Protein AF-A4J1W0-F1 (afdb_monomer_lite)

Radius of gyration: 17.82 Å; chains: 1; bounding box: 45×40×49 Å

Secondary structure (DSSP, 8-state):
-----TTTEEEEEEE-TTT--EEEEEEEEEEEEGGGS-B-HHHHHHHHHHH-TTTTT-TTSTTSSPPHHHH--TTSEEEEEEEEEEGGGS-HHHHT---HHHHHHHHHHHHHHHHHHHHHHHHHHH-SEEEBSSS--SSTTS--SGGGT-SS-S-GGG---BTGGGTB-HHHHHHHHH-PPPP---TT----SEEEEEEEEE--TT----HHHHHHHHHTSTTBSS-TTSHHHHHHHHTT-

pLDDT: mean 93.15, std 10.02, range [31.38, 98.5]

Organism: Desulforamulus reducens (strain ATCC BAA-1160 / DSM 100696 / MI-1) (NCBI:txid349161)

InterPro domains:
  IPR019271 Protein of unknown function DUF2284, metal-binding [PF10050] (31-194)

Foldseek 3Di:
DDPDPPPFKDWFFFQDPVPRDTFIKIKGKDKDFLLLFAFALVVLVVCCVVPPPCEQQACQAPPNDAAPVVPDDRRFIKMKMKMKGFPVRDDPVLNPDQFLVSLCCRQCVRRQVVQLLLQVLCCVPQNFHKAGFDGQPQDPPDDFVSNVVDPDGPGPVRRHHHCSRNRTPPQVSCCSRPVDHADDRDGRDNDDRIHMTIMMTGGDPPGDDDSVNSLVSSQPDPRGPDRRPDPVNVVVVVVVD

Structure (mmCIF, N/CA/C/O backbone):
data_AF-A4J1W0-F1
#
_entry.id   AF-A4J1W0-F1
#
loop_
_atom_site.group_PDB
_atom_site.id
_atom_site.type_symbol
_atom_site.label_atom_id
_atom_site.label_alt_id
_atom_site.label_comp_id
_atom_site.label_asym_id
_atom_site.label_entity_id
_atom_site.label_seq_id
_atom_site.pdbx_PDB_ins_code
_atom_site.Cartn_x
_atom_site.Cartn_y
_atom_site.Cartn_z
_atom_site.occupancy
_atom_site.B_iso_or_equiv
_atom_site.auth_seq_id
_atom_site.auth_comp_id
_atom_site.auth_asym_id
_atom_site.auth_atom_id
_atom_site.pdbx_PDB_model_num
ATOM 1 N N . MET A 1 1 ? -18.643 -20.185 6.962 1.00 31.38 1 MET A N 1
ATOM 2 C CA . MET A 1 1 ? -17.361 -20.877 7.203 1.00 31.38 1 MET A CA 1
ATOM 3 C C . MET A 1 1 ? -16.269 -19.811 7.271 1.00 31.38 1 MET A C 1
ATOM 5 O O . MET A 1 1 ? -15.879 -19.291 6.237 1.00 31.38 1 MET A O 1
ATOM 9 N N . ARG A 1 2 ? -15.914 -19.352 8.481 1.00 32.62 2 ARG A N 1
ATOM 10 C CA . ARG A 1 2 ? -14.911 -18.296 8.711 1.00 32.62 2 ARG A CA 1
ATOM 11 C C . ARG A 1 2 ? -13.538 -18.960 8.810 1.00 32.62 2 ARG A C 1
ATOM 13 O O . ARG A 1 2 ? -13.261 -19.595 9.820 1.00 32.62 2 ARG A O 1
ATOM 20 N N . TYR A 1 3 ? -12.704 -18.840 7.781 1.00 32.97 3 TYR A N 1
ATOM 21 C CA . TYR A 1 3 ? -11.279 -19.125 7.937 1.0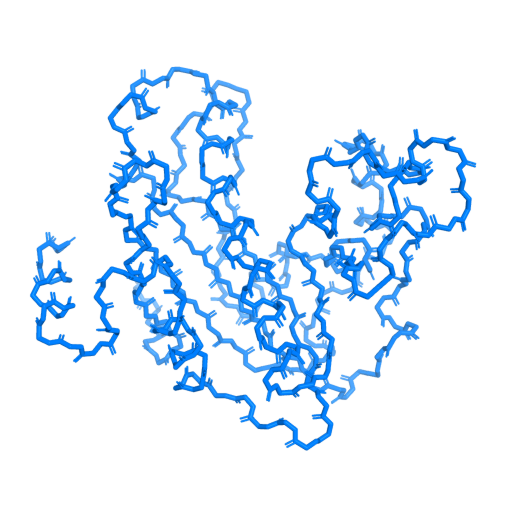0 32.97 3 TYR A CA 1
ATOM 22 C C . TYR A 1 3 ? -10.646 -17.940 8.668 1.00 32.97 3 TYR A C 1
ATOM 24 O O . TYR A 1 3 ? -10.419 -16.880 8.091 1.00 32.97 3 TYR A O 1
ATOM 32 N N . TYR A 1 4 ? -10.445 -18.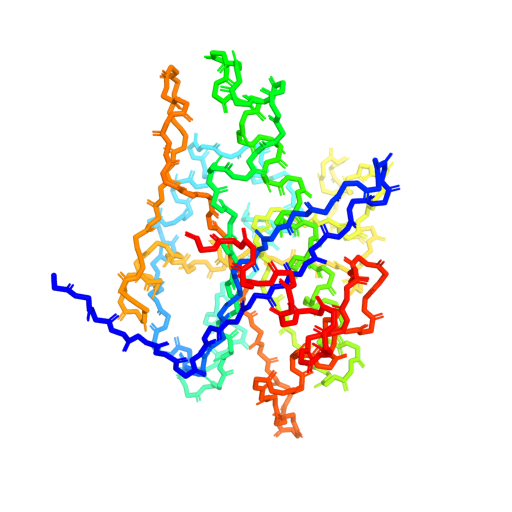113 9.969 1.00 36.03 4 TYR A N 1
ATOM 33 C CA . TYR A 1 4 ? -9.720 -17.193 10.829 1.00 36.03 4 TYR A CA 1
ATOM 34 C C . TYR A 1 4 ? -8.230 -17.187 10.441 1.00 36.03 4 TYR A C 1
ATOM 36 O O . TYR A 1 4 ? -7.534 -18.182 10.614 1.00 36.03 4 TYR A O 1
ATOM 44 N N . MET A 1 5 ? -7.736 -16.065 9.910 1.00 39.88 5 MET A N 1
ATOM 45 C CA . MET A 1 5 ? -6.302 -15.735 9.840 1.00 39.88 5 MET A CA 1
ATOM 46 C C . MET A 1 5 ? -5.926 -14.817 11.016 1.00 39.88 5 MET A C 1
ATOM 48 O O . MET A 1 5 ? -5.427 -13.706 10.823 1.00 39.88 5 MET A O 1
ATOM 52 N N . GLU A 1 6 ? -6.238 -15.262 12.233 1.00 49.19 6 GLU A N 1
ATOM 53 C CA . GLU A 1 6 ? -6.354 -14.419 13.434 1.00 49.19 6 GLU A CA 1
ATOM 54 C C . GLU A 1 6 ? -5.027 -13.772 13.891 1.00 49.19 6 GLU A C 1
ATOM 56 O O . GLU A 1 6 ? -5.040 -12.705 14.498 1.00 49.19 6 GLU A O 1
ATOM 61 N N . ASP A 1 7 ? -3.866 -14.305 13.496 1.00 57.53 7 ASP A N 1
ATOM 62 C CA . ASP A 1 7 ? -2.582 -13.811 14.019 1.00 57.53 7 ASP A CA 1
ATOM 63 C C . ASP A 1 7 ? -1.968 -12.636 13.238 1.00 57.53 7 ASP A C 1
ATOM 65 O O . ASP A 1 7 ? -1.096 -11.924 13.749 1.00 57.53 7 ASP A O 1
ATOM 69 N N . SER A 1 8 ? -2.423 -12.362 12.010 1.00 78.94 8 SER A N 1
ATOM 70 C CA . SER A 1 8 ? -1.744 -11.402 11.115 1.00 78.94 8 SER A CA 1
ATOM 71 C C . SER A 1 8 ? -2.433 -10.050 10.954 1.00 78.94 8 SER A C 1
ATOM 73 O O . SER A 1 8 ? -1.797 -9.114 10.457 1.00 78.94 8 SER A O 1
ATOM 75 N N . THR A 1 9 ? -3.691 -9.925 11.388 1.00 91.81 9 THR A N 1
ATOM 76 C CA . THR A 1 9 ? -4.463 -8.683 11.276 1.00 91.81 9 THR A CA 1
ATOM 77 C C . THR A 1 9 ? -4.612 -7.960 12.611 1.00 91.81 9 THR A C 1
ATOM 79 O O . THR A 1 9 ? -4.325 -8.507 13.682 1.00 91.81 9 THR A O 1
ATOM 82 N N . PHE A 1 10 ? -4.939 -6.671 12.537 1.00 95.06 10 PHE A N 1
ATOM 83 C CA . PHE A 1 10 ? -5.216 -5.798 13.676 1.00 95.06 10 PHE A CA 1
ATOM 84 C C . PHE A 1 10 ? -5.897 -4.509 13.199 1.00 95.06 10 PHE A C 1
ATOM 86 O O . PHE A 1 10 ? -5.820 -4.151 12.023 1.00 95.06 10 PHE A O 1
ATOM 93 N N . TRP A 1 11 ? -6.552 -3.791 14.108 1.00 96.94 11 TRP A N 1
ATOM 94 C CA . TRP A 1 11 ? -7.190 -2.518 13.789 1.00 96.94 11 TRP A CA 1
ATOM 95 C C . TRP A 1 11 ? -6.229 -1.346 13.990 1.00 96.94 11 TRP A C 1
ATOM 97 O O . TRP A 1 11 ? -5.384 -1.340 14.880 1.00 96.94 11 TRP A O 1
ATOM 107 N N . TYR A 1 12 ? -6.384 -0.322 13.161 1.00 98.06 12 TYR A N 1
ATOM 108 C CA . TYR A 1 12 ? -5.711 0.960 13.276 1.00 98.06 12 TYR A CA 1
ATOM 109 C C . TYR A 1 12 ? -6.749 2.074 13.196 1.00 98.06 12 TYR A C 1
ATOM 111 O O . TYR A 1 12 ? -7.519 2.160 12.237 1.00 98.06 12 TYR A O 1
ATOM 119 N N . LEU A 1 13 ? -6.772 2.934 14.210 1.00 97.88 13 LEU A N 1
ATOM 120 C CA . LEU A 1 13 ? -7.720 4.038 14.296 1.00 97.88 13 LEU A CA 1
ATOM 121 C C . LEU A 1 13 ? -7.118 5.267 13.615 1.00 97.88 13 LEU A C 1
ATOM 123 O O . LEU A 1 13 ? -6.398 6.050 14.235 1.00 97.88 13 LEU A O 1
ATOM 127 N N . TYR A 1 14 ? -7.393 5.408 12.317 1.00 98.12 14 TYR A N 1
ATOM 128 C CA . TYR A 1 14 ? -6.871 6.496 11.497 1.00 98.12 14 TYR A CA 1
ATOM 129 C C . TYR A 1 14 ? -7.632 7.795 11.767 1.00 98.12 14 TYR A C 1
ATOM 131 O O . TYR A 1 14 ? -8.805 7.921 11.420 1.00 98.12 14 TYR A O 1
ATOM 139 N N . LYS A 1 15 ? -6.952 8.798 12.316 1.00 97.25 15 LYS A N 1
ATOM 140 C CA . LYS A 1 15 ? -7.454 10.164 12.461 1.00 97.25 15 LYS A CA 1
ATOM 141 C C . LYS A 1 15 ? -7.115 10.991 11.226 1.00 97.25 15 LYS A C 1
ATOM 143 O O . LYS A 1 15 ? -5.948 11.211 10.901 1.00 97.25 15 LYS A O 1
ATOM 148 N N . SER A 1 16 ? -8.141 11.490 10.546 1.00 94.00 16 SER A N 1
ATOM 149 C CA . SER A 1 16 ? -7.975 12.419 9.429 1.00 94.00 16 SER A CA 1
ATOM 150 C C . SER A 1 16 ? -7.450 13.767 9.925 1.00 94.00 16 SER A C 1
ATOM 152 O O . SER A 1 16 ? -8.142 14.454 10.670 1.00 94.00 16 SER A O 1
ATOM 154 N N . GLU A 1 17 ? -6.277 14.201 9.458 1.00 89.94 17 GLU A N 1
ATOM 155 C CA . GLU A 1 17 ? -5.736 15.530 9.804 1.00 89.94 17 GLU A CA 1
ATOM 156 C C . GLU A 1 17 ? -6.653 16.677 9.345 1.00 89.94 17 GLU A C 1
ATOM 158 O O . GLU A 1 17 ? -6.733 17.708 10.001 1.00 89.94 17 GLU A O 1
ATOM 163 N N . ALA A 1 18 ? -7.374 16.491 8.235 1.00 88.19 18 ALA A N 1
ATOM 164 C CA . ALA A 1 18 ? -8.234 17.525 7.663 1.00 88.19 18 ALA A CA 1
ATOM 165 C C . ALA A 1 18 ? -9.568 17.703 8.406 1.00 88.19 18 ALA A C 1
ATOM 167 O O . ALA A 1 18 ? -10.131 18.791 8.380 1.00 88.19 18 ALA A O 1
ATOM 168 N N . SER A 1 19 ? -10.104 16.640 9.015 1.00 90.38 19 SER A N 1
ATOM 169 C CA . SER A 1 19 ? -11.453 16.653 9.612 1.00 90.38 19 SER A CA 1
ATOM 170 C C . SER A 1 19 ? -11.500 16.266 11.089 1.00 90.38 19 SER A C 1
ATOM 172 O O . SER A 1 19 ? -12.533 16.433 11.723 1.00 90.38 19 SER A O 1
ATOM 174 N N . GLY A 1 20 ? -10.424 15.702 11.640 1.00 93.75 20 GLY A N 1
ATOM 175 C CA . GLY A 1 20 ? -10.392 15.125 12.985 1.00 93.75 20 GLY A CA 1
ATOM 176 C C . GLY A 1 20 ? -11.165 13.810 13.136 1.00 93.75 20 GLY A C 1
ATOM 177 O O . GLY A 1 20 ? -11.052 13.175 14.181 1.00 93.75 20 GLY A O 1
ATOM 178 N N . ILE A 1 21 ? -11.910 13.382 12.110 1.00 94.38 21 ILE A N 1
ATOM 179 C CA . ILE A 1 21 ? -12.725 12.163 12.133 1.00 94.38 21 ILE A CA 1
ATOM 180 C C . ILE A 1 21 ? -11.825 10.929 12.172 1.00 94.38 21 ILE A C 1
ATOM 182 O O . ILE A 1 21 ? -10.816 10.858 11.461 1.00 94.38 21 ILE A O 1
ATOM 186 N N . VAL A 1 22 ? -12.225 9.960 12.994 1.00 96.12 22 VAL A N 1
ATOM 187 C CA . VAL A 1 22 ? -11.537 8.685 13.184 1.00 96.12 22 VAL A CA 1
ATOM 188 C C . VAL A 1 22 ? -12.201 7.612 12.329 1.00 96.12 22 VAL A C 1
ATOM 190 O O . VAL A 1 22 ? -13.413 7.420 12.385 1.00 96.12 22 VAL A O 1
ATOM 193 N N . TYR A 1 23 ? -11.394 6.907 11.546 1.00 96.88 23 TYR A N 1
ATOM 194 C CA . TYR A 1 23 ? -11.813 5.811 10.686 1.00 96.88 23 TYR A CA 1
ATOM 195 C C . TYR A 1 23 ? -11.089 4.532 11.116 1.00 96.88 23 TYR A C 1
ATOM 197 O O . TYR A 1 23 ? -9.857 4.489 11.055 1.00 96.88 23 TYR A O 1
ATOM 205 N N . PRO A 1 24 ? -11.810 3.485 11.543 1.00 97.44 24 PRO A N 1
ATOM 206 C CA . PRO A 1 24 ? -11.196 2.197 11.824 1.00 97.44 24 PRO A CA 1
ATOM 207 C C . PRO A 1 24 ? -10.792 1.516 10.513 1.00 97.44 24 PRO A C 1
ATOM 209 O O . PRO A 1 24 ? -11.614 1.275 9.623 1.00 97.44 24 PRO A O 1
ATOM 212 N N . LEU A 1 25 ? -9.504 1.214 10.402 1.00 98.25 25 LEU A N 1
ATOM 213 C CA . LEU A 1 25 ? -8.898 0.516 9.278 1.00 98.25 25 LEU A CA 1
ATOM 214 C C . LEU A 1 25 ? -8.358 -0.825 9.758 1.00 98.25 25 LEU A C 1
ATOM 216 O O . LEU A 1 25 ? -7.740 -0.898 10.815 1.00 98.25 25 LEU A O 1
ATOM 220 N N . GLU A 1 26 ? -8.555 -1.879 8.980 1.00 97.44 26 GLU A N 1
ATOM 221 C CA . GLU A 1 26 ? -8.014 -3.197 9.309 1.00 97.44 26 GLU A CA 1
ATOM 222 C C . GLU A 1 26 ? -6.702 -3.396 8.554 1.00 97.44 26 GLU A C 1
ATOM 224 O O . GLU A 1 26 ? -6.662 -3.341 7.326 1.00 97.44 26 GLU A O 1
ATOM 229 N N . PHE A 1 27 ? -5.611 -3.578 9.285 1.00 97.81 27 PHE A N 1
ATOM 230 C CA . PHE A 1 27 ? -4.297 -3.877 8.736 1.00 97.81 27 PHE A CA 1
ATOM 231 C C . PHE A 1 27 ? -4.036 -5.370 8.750 1.00 97.81 27 PHE A C 1
ATOM 233 O O . PHE A 1 27 ? -4.474 -6.072 9.656 1.00 97.81 27 PHE A O 1
ATOM 240 N N . GLY A 1 28 ? -3.230 -5.826 7.797 1.00 96.75 28 GLY A N 1
ATOM 241 C CA . GLY A 1 28 ? -2.590 -7.127 7.856 1.00 96.75 28 GLY A CA 1
ATOM 242 C C . GLY A 1 28 ? -1.170 -7.096 7.311 1.00 96.75 28 GLY A C 1
ATOM 243 O O . GLY A 1 28 ? -0.803 -6.246 6.494 1.00 96.75 28 GLY A O 1
ATOM 244 N N . ILE A 1 29 ? -0.354 -8.026 7.798 1.00 96.75 29 ILE A N 1
ATOM 245 C CA . ILE A 1 29 ? 1.051 -8.173 7.417 1.00 96.75 29 ILE A CA 1
ATOM 246 C C . ILE A 1 29 ? 1.387 -9.649 7.212 1.00 96.75 29 ILE A C 1
ATOM 248 O O . ILE A 1 29 ? 1.110 -10.482 8.070 1.00 96.75 29 ILE A O 1
ATOM 252 N N . LYS A 1 30 ? 2.021 -9.981 6.085 1.00 95.75 30 LYS A N 1
ATOM 253 C CA . LYS A 1 30 ? 2.455 -11.347 5.780 1.00 95.75 30 LYS A CA 1
ATOM 254 C C . LYS A 1 30 ? 3.893 -11.374 5.280 1.00 95.75 30 LYS A C 1
ATOM 256 O O . LYS A 1 30 ? 4.244 -10.634 4.362 1.00 95.75 30 LYS A O 1
ATOM 261 N N . LYS A 1 31 ? 4.716 -12.237 5.881 1.00 95.75 31 LYS A N 1
ATOM 262 C CA . LYS A 1 31 ? 6.065 -12.547 5.395 1.00 95.75 31 LYS A CA 1
ATOM 263 C C . LYS A 1 31 ? 5.964 -13.565 4.267 1.00 95.75 31 LYS A C 1
ATOM 265 O O . LYS A 1 31 ? 5.311 -14.591 4.435 1.00 95.75 31 LYS A O 1
ATOM 270 N N . LEU A 1 32 ? 6.613 -13.272 3.153 1.00 96.44 32 LEU A N 1
ATOM 271 C CA . LEU A 1 32 ? 6.625 -14.068 1.933 1.00 96.44 32 LEU A CA 1
ATOM 272 C C . LEU A 1 32 ? 8.045 -14.094 1.349 1.00 96.44 32 LEU A C 1
ATOM 274 O O . LEU A 1 32 ? 8.931 -13.352 1.787 1.00 96.44 32 LEU A O 1
ATOM 278 N N . LYS A 1 33 ? 8.244 -14.920 0.327 1.00 97.69 33 LYS A N 1
ATOM 279 C CA . LYS A 1 33 ? 9.344 -14.808 -0.632 1.00 97.69 33 LYS A CA 1
ATOM 280 C C . LYS A 1 33 ? 8.865 -14.101 -1.898 1.00 97.69 33 LYS A C 1
ATOM 282 O O . LYS A 1 33 ? 7.675 -14.082 -2.203 1.00 97.69 33 LYS A O 1
ATOM 287 N N . VAL A 1 34 ? 9.789 -13.556 -2.683 1.00 98.19 34 VAL A N 1
ATOM 288 C CA . VAL A 1 34 ? 9.478 -12.982 -4.006 1.00 98.19 34 VAL A CA 1
ATOM 289 C C . VAL A 1 34 ? 8.792 -13.989 -4.926 1.00 98.19 34 VAL A C 1
ATOM 291 O O . VAL A 1 34 ? 7.884 -13.615 -5.663 1.00 98.19 34 VAL A O 1
ATOM 294 N N . SER A 1 35 ? 9.176 -15.264 -4.848 1.00 97.94 35 SER A N 1
ATOM 295 C CA . SER A 1 35 ? 8.532 -16.371 -5.571 1.00 97.94 35 SER A CA 1
ATOM 296 C C . SER A 1 35 ? 7.058 -16.600 -5.205 1.00 97.94 35 SER A C 1
ATOM 298 O O . SER A 1 35 ? 6.328 -17.208 -5.988 1.00 97.94 35 SER A O 1
ATOM 300 N N . ASP A 1 36 ? 6.585 -16.084 -4.066 1.00 98.19 36 ASP A N 1
ATOM 301 C CA . ASP A 1 36 ? 5.171 -16.164 -3.687 1.00 98.19 36 ASP A CA 1
ATOM 302 C C . ASP A 1 36 ? 4.313 -15.089 -4.376 1.00 98.19 36 ASP A C 1
ATOM 304 O O . ASP A 1 36 ? 3.091 -15.243 -4.453 1.00 98.19 36 ASP A O 1
ATOM 308 N N . LEU A 1 37 ? 4.929 -14.013 -4.888 1.00 98.31 37 LEU A N 1
ATOM 309 C CA . LEU A 1 37 ? 4.240 -12.947 -5.615 1.00 98.31 37 LEU A CA 1
ATOM 310 C C . LEU A 1 37 ? 3.878 -13.423 -7.029 1.00 98.31 37 LEU A C 1
ATOM 312 O O . LEU A 1 37 ? 4.735 -13.910 -7.769 1.00 98.31 37 LEU A O 1
ATOM 316 N N . CYS A 1 38 ? 2.623 -13.237 -7.439 1.00 98.25 38 CYS A N 1
ATOM 317 C CA . CYS A 1 38 ? 2.192 -13.557 -8.799 1.00 98.25 38 CYS A CA 1
ATOM 318 C C . CYS A 1 38 ? 2.804 -12.542 -9.775 1.00 98.25 38 CYS A C 1
ATOM 320 O O . CYS A 1 38 ? 2.398 -11.379 -9.805 1.00 98.25 38 CYS A O 1
ATOM 322 N N . TYR A 1 39 ? 3.810 -12.967 -10.541 1.00 98.19 39 TYR A N 1
ATOM 323 C CA . TYR A 1 39 ? 4.545 -12.127 -11.487 1.00 98.19 39 TYR A CA 1
ATOM 324 C C . TYR A 1 39 ? 4.061 -12.372 -12.921 1.00 98.19 39 TYR A C 1
ATOM 326 O O . TYR A 1 39 ? 4.371 -13.398 -13.518 1.00 98.19 39 TYR A O 1
ATOM 334 N N . GLU A 1 40 ? 3.309 -11.414 -13.461 1.00 97.62 40 GLU A N 1
ATOM 335 C CA . GLU A 1 40 ? 2.651 -11.483 -14.772 1.00 97.62 40 GLU A CA 1
ATOM 336 C C . GLU A 1 40 ? 2.799 -10.132 -15.500 1.00 97.62 40 GLU A C 1
ATOM 338 O O . GLU A 1 40 ? 1.816 -9.409 -15.704 1.00 97.62 40 GLU A O 1
ATOM 343 N N . PRO A 1 41 ? 4.035 -9.728 -15.849 1.00 96.69 41 PRO A N 1
ATOM 344 C CA . PRO A 1 41 ? 4.323 -8.377 -16.322 1.00 96.69 41 PRO A CA 1
ATOM 345 C C . PRO A 1 41 ? 3.523 -7.995 -17.567 1.00 96.69 41 PRO A C 1
ATOM 347 O O . PRO A 1 41 ? 2.956 -6.906 -17.589 1.00 96.69 41 PRO A O 1
ATOM 350 N N . ASP A 1 42 ? 3.399 -8.891 -18.546 1.00 96.50 42 ASP A N 1
ATOM 351 C CA . ASP A 1 42 ? 2.698 -8.610 -19.804 1.00 96.50 42 ASP A CA 1
ATOM 352 C C . ASP A 1 42 ? 1.205 -8.344 -19.578 1.00 96.50 42 ASP A C 1
ATOM 354 O O . ASP A 1 42 ? 0.641 -7.372 -20.089 1.00 96.50 42 ASP A O 1
ATOM 358 N N . VAL A 1 43 ? 0.566 -9.167 -18.741 1.00 95.88 43 VAL A N 1
ATOM 359 C CA . VAL A 1 43 ? -0.852 -9.028 -18.390 1.00 95.88 43 VAL A CA 1
ATOM 360 C C . VAL A 1 43 ? -1.080 -7.707 -17.661 1.00 95.88 43 VAL A C 1
ATOM 362 O O . VAL A 1 43 ? -1.914 -6.896 -18.076 1.00 95.88 43 VAL A O 1
ATOM 365 N N . VAL A 1 44 ? -0.304 -7.454 -16.608 1.00 94.94 44 VAL A N 1
ATOM 366 C CA . VAL A 1 44 ? -0.484 -6.288 -15.739 1.00 94.94 44 VAL A CA 1
ATOM 367 C C . VAL A 1 44 ? -0.148 -4.985 -16.468 1.00 94.94 44 VAL A C 1
ATOM 369 O O . VAL A 1 44 ? -0.863 -3.986 -16.326 1.00 94.94 44 VAL A O 1
ATOM 372 N N . TRP A 1 45 ? 0.903 -4.970 -17.289 1.00 94.94 45 TRP A N 1
ATOM 373 C CA . TRP A 1 45 ? 1.251 -3.797 -18.089 1.00 94.94 45 TRP A CA 1
ATOM 374 C C . TRP A 1 45 ? 0.210 -3.522 -19.173 1.00 94.94 45 TRP A C 1
ATOM 376 O O . TRP A 1 45 ? -0.106 -2.351 -19.389 1.00 94.94 45 TRP A O 1
ATOM 386 N N . SER A 1 46 ? -0.422 -4.551 -19.753 1.00 95.88 46 SER A N 1
ATOM 387 C CA . SER A 1 46 ? -1.548 -4.350 -20.678 1.00 95.88 46 SER A CA 1
ATOM 388 C C . SER A 1 46 ? -2.733 -3.633 -20.011 1.00 95.88 46 SER A C 1
ATOM 390 O O . SER A 1 46 ? -3.388 -2.792 -20.630 1.00 95.88 46 SER A O 1
ATOM 392 N N . TRP A 1 47 ? -2.999 -3.900 -18.725 1.00 93.94 47 TRP A N 1
ATOM 393 C CA . TRP A 1 47 ? -4.022 -3.177 -17.961 1.00 93.94 47 TRP A CA 1
ATOM 394 C C . TRP A 1 47 ? -3.612 -1.729 -17.691 1.00 93.94 47 TRP A C 1
ATOM 396 O O . TRP A 1 47 ? -4.446 -0.823 -17.761 1.00 93.94 47 TRP A O 1
ATOM 406 N N . CYS A 1 48 ? -2.327 -1.493 -17.411 1.00 92.12 48 CYS A N 1
ATOM 407 C CA . CYS A 1 48 ? -1.793 -0.149 -17.210 1.00 92.12 48 CYS A CA 1
ATOM 408 C C . CYS A 1 48 ? -1.908 0.692 -18.485 1.00 92.12 48 CYS A C 1
ATOM 410 O O . CYS A 1 48 ? -2.371 1.829 -18.417 1.00 92.12 48 CYS A O 1
ATOM 412 N N . GLU A 1 49 ? -1.532 0.127 -19.628 1.00 94.81 49 GLU A N 1
ATOM 413 C CA . GLU A 1 49 ? -1.615 0.773 -20.936 1.00 94.81 49 GLU A CA 1
ATOM 414 C C . GLU A 1 49 ? -3.057 1.140 -21.300 1.00 94.81 49 GLU A C 1
ATOM 416 O O . GLU A 1 49 ? -3.338 2.287 -21.647 1.00 94.81 49 GLU A O 1
ATOM 421 N N . LYS A 1 50 ? -3.996 0.199 -21.142 1.00 94.06 50 LYS A N 1
ATOM 422 C CA . LYS A 1 50 ? -5.409 0.409 -21.499 1.00 94.06 50 LYS A CA 1
ATOM 423 C C . LYS A 1 50 ? -6.151 1.335 -20.532 1.00 94.06 50 LYS A C 1
ATOM 425 O O . LYS A 1 50 ? -7.070 2.039 -20.942 1.00 94.06 50 LYS A O 1
ATOM 430 N N . GLY A 1 51 ? -5.809 1.295 -19.242 1.00 88.12 51 GLY A N 1
ATOM 431 C CA . GLY A 1 51 ? -6.645 1.860 -18.178 1.00 88.12 51 GLY A CA 1
ATOM 432 C C . GLY A 1 51 ? -6.048 3.032 -17.400 1.00 88.12 51 GLY A C 1
ATOM 433 O O . GLY A 1 51 ? -6.773 3.686 -16.647 1.00 88.12 51 GLY A O 1
ATOM 434 N N . CYS A 1 52 ? -4.748 3.324 -17.528 1.00 91.19 52 CYS A N 1
ATOM 435 C CA . CYS A 1 52 ? -4.069 4.266 -16.640 1.00 91.19 52 CYS A CA 1
ATOM 436 C C . CYS A 1 52 ? -3.406 5.428 -17.383 1.00 91.19 52 CYS A C 1
ATOM 438 O O . CYS A 1 52 ? -2.368 5.287 -18.020 1.00 91.19 52 CYS A O 1
ATOM 440 N N . LYS A 1 53 ? -3.892 6.650 -17.131 1.00 92.31 53 LYS A N 1
ATOM 441 C CA . LYS A 1 53 ? -3.298 7.907 -17.637 1.00 92.31 53 LYS A CA 1
ATOM 442 C C . LYS A 1 53 ? -1.838 8.166 -17.228 1.00 92.31 53 LYS A C 1
ATOM 444 O O . LYS A 1 53 ? -1.254 9.171 -17.625 1.00 92.31 53 LYS A O 1
ATOM 449 N N . ASN A 1 54 ? -1.281 7.361 -16.323 1.00 92.56 54 ASN A N 1
ATOM 450 C CA . ASN A 1 54 ? 0.109 7.484 -15.890 1.00 92.56 54 ASN A CA 1
ATOM 451 C C . ASN A 1 54 ? 1.061 6.601 -16.706 1.00 92.56 54 ASN A C 1
ATOM 453 O O . ASN A 1 54 ? 2.268 6.843 -16.640 1.00 92.56 54 ASN A O 1
ATOM 457 N N . PHE A 1 55 ? 0.543 5.625 -17.459 1.00 93.75 55 PHE A N 1
ATOM 458 C CA . PHE A 1 55 ? 1.342 4.826 -18.381 1.00 93.75 55 PHE A CA 1
ATOM 459 C C . PHE A 1 55 ? 2.060 5.744 -19.376 1.00 93.75 55 PHE A C 1
ATOM 461 O O . PHE A 1 55 ? 1.485 6.735 -19.829 1.00 93.75 55 PHE A O 1
ATOM 468 N N . ASN A 1 56 ? 3.342 5.472 -19.622 1.00 93.00 56 ASN A N 1
ATOM 469 C CA . ASN A 1 56 ? 4.259 6.265 -20.449 1.00 93.00 56 ASN A CA 1
ATOM 470 C C . ASN A 1 56 ? 4.485 7.733 -20.014 1.00 93.00 56 ASN A C 1
ATOM 472 O O . ASN A 1 56 ? 5.235 8.469 -20.643 1.00 93.00 56 ASN A O 1
ATOM 476 N N . ASN A 1 57 ? 3.861 8.180 -18.920 1.00 92.25 57 ASN A N 1
ATOM 477 C CA . ASN A 1 57 ? 3.824 9.594 -18.537 1.00 92.25 57 ASN A CA 1
ATOM 478 C C . ASN A 1 57 ? 4.414 9.866 -17.147 1.00 92.25 57 ASN A C 1
ATOM 480 O O . ASN A 1 57 ? 4.859 10.977 -16.860 1.00 92.25 57 ASN A O 1
ATOM 484 N N . ALA A 1 58 ? 4.381 8.895 -16.233 1.00 93.00 58 ALA A N 1
ATOM 485 C CA . ALA A 1 58 ? 4.839 9.073 -14.859 1.00 93.00 58 ALA A CA 1
ATOM 486 C C . ALA A 1 58 ? 6.091 8.245 -14.566 1.00 93.00 58 ALA A C 1
ATOM 488 O O . ALA A 1 58 ? 6.144 7.059 -14.860 1.00 93.00 58 ALA A O 1
ATOM 489 N N . GLY A 1 59 ? 7.053 8.833 -13.848 1.00 92.25 59 GLY A N 1
ATOM 490 C CA . GLY A 1 59 ? 8.269 8.116 -13.453 1.00 92.25 59 GLY A CA 1
ATOM 491 C C . GLY A 1 59 ? 8.032 6.951 -12.482 1.00 92.25 59 GLY A C 1
ATOM 492 O O . GLY A 1 59 ? 8.927 6.153 -12.267 1.00 92.25 59 GLY A O 1
ATOM 493 N N . GLY A 1 60 ? 6.868 6.833 -11.849 1.00 92.50 60 GLY A N 1
ATOM 494 C CA . GLY A 1 60 ? 6.554 5.680 -10.991 1.00 92.50 60 GLY A CA 1
ATOM 495 C C . GLY A 1 60 ? 5.906 4.505 -11.728 1.00 92.50 60 GLY A C 1
ATOM 496 O O . GLY A 1 60 ? 5.528 3.540 -11.074 1.00 92.50 60 GLY A O 1
ATOM 497 N N . CYS A 1 61 ? 5.707 4.616 -13.043 1.00 92.75 61 CYS A N 1
ATOM 498 C CA . CYS A 1 61 ? 4.865 3.722 -13.834 1.00 92.75 61 CYS A CA 1
ATOM 499 C C . CYS A 1 61 ? 5.609 3.220 -15.084 1.00 92.75 61 CYS A C 1
ATOM 501 O O . CYS A 1 61 ? 6.610 3.833 -15.473 1.00 92.75 61 CYS A O 1
ATOM 503 N N . PRO A 1 62 ? 5.117 2.156 -15.743 1.00 93.00 62 PRO A N 1
ATOM 504 C CA . PRO A 1 62 ? 5.742 1.637 -16.951 1.00 93.00 62 PRO A CA 1
ATOM 505 C C . PRO A 1 62 ? 5.722 2.664 -18.093 1.00 93.00 62 PRO A C 1
ATOM 507 O O . PRO A 1 62 ? 4.797 3.486 -18.154 1.00 93.00 62 PRO A O 1
ATOM 510 N N . PRO A 1 63 ? 6.729 2.648 -18.987 1.00 91.88 63 PRO A N 1
ATOM 511 C CA . PRO A 1 63 ? 7.909 1.771 -18.980 1.00 91.88 63 PRO A CA 1
ATOM 512 C C . PRO A 1 63 ? 9.069 2.310 -18.116 1.00 91.88 63 PRO A C 1
ATOM 514 O O . PRO A 1 63 ? 10.155 1.745 -18.105 1.00 91.88 63 PRO A O 1
ATOM 517 N N . ALA A 1 64 ? 8.877 3.421 -17.393 1.00 92.00 64 ALA A N 1
ATOM 518 C CA . ALA A 1 64 ? 9.930 4.042 -16.583 1.00 92.00 64 ALA A CA 1
ATOM 519 C C . ALA A 1 64 ? 10.191 3.321 -15.246 1.00 92.00 64 ALA A C 1
ATOM 521 O O . ALA A 1 64 ? 11.128 3.684 -14.527 1.00 92.00 64 ALA A O 1
ATOM 522 N N . SER A 1 65 ? 9.338 2.366 -14.874 1.00 93.56 65 SER A N 1
ATOM 523 C CA . SER A 1 65 ? 9.511 1.490 -13.718 1.00 93.56 65 SER A CA 1
ATOM 524 C C . SER A 1 65 ? 10.302 0.230 -14.087 1.00 93.56 65 SER A C 1
ATOM 526 O O . SER A 1 65 ? 10.099 -0.322 -15.166 1.00 93.56 65 SER A O 1
ATOM 528 N N . PRO A 1 66 ? 11.168 -0.262 -13.188 1.00 95.69 66 PRO A N 1
ATOM 529 C CA . PRO A 1 66 ? 11.838 -1.548 -13.359 1.00 95.69 66 PRO A CA 1
ATOM 530 C C . PRO A 1 66 ? 10.855 -2.715 -13.185 1.00 95.69 66 PRO A C 1
ATOM 532 O O . PRO A 1 66 ? 9.853 -2.593 -12.478 1.00 95.69 66 PRO A O 1
ATOM 535 N N . LEU A 1 67 ? 11.178 -3.867 -13.770 1.00 97.44 67 LEU A N 1
ATOM 536 C CA . LEU A 1 67 ? 10.481 -5.129 -13.509 1.00 97.44 67 LEU A CA 1
ATOM 537 C C . LEU A 1 67 ? 10.943 -5.739 -12.181 1.00 97.44 67 LEU A C 1
ATOM 539 O O . LEU A 1 67 ? 12.107 -5.603 -11.807 1.00 97.44 67 LEU A O 1
ATOM 543 N N . LEU A 1 68 ? 10.066 -6.463 -11.484 1.00 97.69 68 LEU A N 1
ATOM 544 C CA . LEU A 1 68 ? 10.368 -7.056 -10.175 1.00 97.69 68 LEU A CA 1
ATOM 545 C C . LEU A 1 68 ? 11.643 -7.910 -10.203 1.00 97.69 68 LEU A C 1
ATOM 547 O O . LEU A 1 68 ? 12.519 -7.737 -9.361 1.00 97.69 68 LEU A O 1
ATOM 551 N N . LYS A 1 69 ? 11.765 -8.776 -11.214 1.00 96.56 69 LYS A N 1
ATOM 552 C CA . LYS A 1 69 ? 12.888 -9.713 -11.375 1.00 96.56 69 LYS A CA 1
ATOM 553 C C . LYS A 1 69 ? 14.223 -9.028 -11.696 1.00 96.56 69 LYS A C 1
ATOM 555 O O . LYS A 1 69 ? 15.263 -9.662 -11.621 1.00 96.56 69 LYS A O 1
ATOM 560 N N . THR A 1 70 ? 14.206 -7.735 -12.039 1.00 96.75 70 THR A N 1
ATOM 561 C CA . THR A 1 70 ? 15.436 -6.932 -12.192 1.00 96.75 70 THR A CA 1
ATOM 562 C C . THR A 1 70 ? 15.921 -6.344 -10.869 1.00 96.75 70 THR A C 1
ATOM 564 O O . THR A 1 70 ? 17.056 -5.888 -10.783 1.00 96.75 70 THR A O 1
ATOM 567 N N . LEU A 1 71 ? 15.057 -6.325 -9.851 1.00 95.12 71 LEU A N 1
ATOM 568 C CA . LEU A 1 71 ? 15.342 -5.740 -8.545 1.00 95.12 71 LEU A CA 1
ATOM 569 C C . LEU A 1 71 ? 15.644 -6.791 -7.475 1.00 95.12 71 LEU A C 1
ATOM 571 O O . LEU A 1 71 ? 16.429 -6.506 -6.576 1.00 95.12 71 LEU A O 1
ATOM 575 N N . TYR A 1 72 ? 14.994 -7.956 -7.548 1.00 96.94 72 TYR A N 1
ATOM 576 C CA . TYR A 1 72 ? 15.005 -8.954 -6.479 1.00 96.94 72 TYR A CA 1
ATOM 577 C C . TYR A 1 72 ? 15.061 -10.385 -7.016 1.00 96.94 72 TYR A C 1
ATOM 579 O O . TYR A 1 72 ? 14.503 -10.686 -8.075 1.00 96.94 72 TYR A O 1
ATOM 587 N N . SER A 1 73 ? 15.700 -11.261 -6.241 1.00 96.81 73 SER A N 1
ATOM 588 C CA . SER A 1 73 ? 15.775 -12.703 -6.471 1.00 96.81 73 SER A CA 1
ATOM 589 C C . SER A 1 73 ? 14.545 -13.428 -5.919 1.00 96.81 73 SER A C 1
ATOM 591 O O . SER A 1 73 ? 13.896 -12.956 -4.989 1.00 96.81 73 SER A O 1
ATOM 593 N N . ASP A 1 74 ? 14.247 -14.619 -6.435 1.00 97.44 74 ASP A N 1
ATOM 594 C CA . ASP A 1 74 ? 13.076 -15.414 -6.027 1.00 97.44 74 ASP A CA 1
ATOM 595 C C . ASP A 1 74 ? 13.100 -15.867 -4.565 1.00 97.44 74 ASP A C 1
ATOM 597 O O . ASP A 1 74 ? 12.044 -16.119 -3.972 1.00 97.44 74 ASP A O 1
ATOM 601 N N . SER A 1 75 ? 14.297 -15.959 -3.985 1.00 96.31 75 SER A N 1
ATOM 602 C CA . SER A 1 75 ? 14.519 -16.285 -2.578 1.00 96.31 75 SER A CA 1
ATOM 603 C C . SER A 1 75 ? 14.433 -15.081 -1.644 1.00 96.31 75 SER A C 1
ATOM 605 O O . SER A 1 75 ? 14.362 -15.284 -0.429 1.00 96.31 75 SER A O 1
ATOM 607 N N . ASP A 1 76 ? 14.435 -13.854 -2.175 1.00 96.00 76 ASP A N 1
ATOM 608 C CA . ASP A 1 76 ? 14.424 -12.652 -1.345 1.00 96.00 76 ASP A CA 1
ATOM 609 C C . ASP A 1 76 ? 13.141 -12.589 -0.515 1.00 96.00 76 ASP A C 1
ATOM 611 O O . ASP A 1 76 ? 12.045 -12.931 -0.968 1.00 96.00 76 ASP A O 1
ATOM 615 N N . THR A 1 77 ? 13.283 -12.137 0.729 1.00 95.94 77 THR A N 1
ATOM 616 C CA . THR A 1 77 ? 12.141 -11.921 1.619 1.00 95.94 77 THR A CA 1
ATOM 617 C C . THR A 1 77 ? 11.373 -10.676 1.190 1.00 95.94 77 THR A C 1
ATOM 619 O O . THR A 1 77 ? 11.960 -9.637 0.895 1.00 95.94 77 THR A O 1
ATOM 622 N N . VAL A 1 78 ? 10.047 -10.754 1.247 1.00 97.31 78 VAL A N 1
ATOM 623 C CA . VAL A 1 78 ? 9.148 -9.618 1.056 1.00 97.31 78 VAL A CA 1
ATOM 624 C C . VAL A 1 78 ? 8.044 -9.644 2.107 1.00 97.31 78 VAL A C 1
ATOM 626 O O . VAL A 1 78 ? 7.515 -10.692 2.467 1.00 97.31 78 VAL A O 1
ATOM 629 N N . TRP A 1 79 ? 7.691 -8.472 2.617 1.00 97.44 79 TRP A N 1
ATOM 630 C CA . TRP A 1 79 ? 6.555 -8.279 3.505 1.00 97.44 79 TRP A CA 1
ATOM 631 C C . TRP A 1 79 ? 5.412 -7.643 2.728 1.00 97.44 79 TRP A C 1
ATOM 633 O O . TRP A 1 79 ? 5.510 -6.493 2.291 1.00 97.44 79 TRP A O 1
ATOM 643 N N . LEU A 1 80 ? 4.325 -8.392 2.566 1.00 97.88 80 LEU A N 1
ATOM 644 C CA . LEU A 1 80 ? 3.077 -7.874 2.025 1.00 97.88 80 LEU A CA 1
ATOM 645 C C . LEU A 1 80 ? 2.298 -7.219 3.164 1.00 97.88 80 LEU A C 1
ATOM 647 O O . LEU A 1 80 ? 1.892 -7.893 4.110 1.00 97.88 80 LEU A O 1
ATOM 651 N N . ILE A 1 81 ? 2.108 -5.905 3.078 1.00 98.25 81 ILE A N 1
ATOM 652 C CA . ILE A 1 81 ? 1.369 -5.123 4.074 1.00 98.25 81 ILE A CA 1
ATOM 653 C C . ILE A 1 81 ? 0.137 -4.567 3.387 1.00 98.25 81 ILE A C 1
ATOM 655 O O . ILE A 1 81 ? 0.254 -3.822 2.413 1.00 98.25 81 ILE A O 1
ATOM 659 N N . TYR A 1 82 ? -1.037 -4.929 3.883 1.00 98.06 82 TYR A N 1
ATOM 660 C CA . TYR A 1 82 ? -2.314 -4.535 3.307 1.00 98.06 82 TYR A CA 1
ATOM 661 C C . TYR A 1 82 ? -3.194 -3.845 4.343 1.00 98.06 82 TYR A C 1
ATOM 663 O O . TYR A 1 82 ? -3.029 -4.018 5.548 1.00 98.06 82 TYR A O 1
ATOM 671 N N . CYS A 1 83 ? -4.110 -3.019 3.853 1.00 98.38 83 CYS A N 1
ATOM 672 C CA . CYS A 1 83 ? -5.036 -2.265 4.676 1.00 98.38 83 CYS A CA 1
ATOM 673 C C . CYS A 1 83 ? -6.411 -2.223 4.005 1.00 98.38 83 CYS A C 1
ATOM 675 O O . CYS A 1 83 ? -6.518 -1.893 2.816 1.00 98.38 83 CYS A O 1
ATOM 677 N N . LEU A 1 84 ? -7.442 -2.573 4.771 1.00 98.12 84 LEU A N 1
ATOM 678 C CA . LEU A 1 84 ? -8.841 -2.563 4.376 1.00 98.12 84 LEU A CA 1
ATOM 679 C C . LEU A 1 84 ? -9.539 -1.364 5.010 1.00 98.12 84 LEU A C 1
ATOM 681 O O . LEU A 1 84 ? -9.443 -1.111 6.213 1.00 98.12 84 LEU A O 1
ATOM 685 N N . PHE A 1 85 ? -10.322 -0.671 4.193 1.00 98.00 85 PHE A N 1
ATOM 686 C CA . PHE A 1 85 ? -11.315 0.286 4.648 1.00 98.00 85 PHE A CA 1
ATOM 687 C C . PHE A 1 85 ? -12.702 -0.289 4.369 1.00 98.00 85 PHE A C 1
ATOM 689 O O . PHE A 1 85 ? -13.185 -0.262 3.234 1.00 98.00 85 PHE A O 1
ATOM 696 N N . TRP A 1 86 ? -13.358 -0.774 5.421 1.00 97.25 86 TRP A N 1
ATOM 697 C CA . TRP A 1 86 ? -14.736 -1.251 5.371 1.00 97.25 86 TRP A CA 1
ATOM 698 C C . TRP A 1 86 ? -15.719 -0.138 5.012 1.00 97.25 86 TRP A C 1
ATOM 700 O O . TRP A 1 86 ? -15.744 0.927 5.629 1.00 97.25 86 TRP A O 1
ATOM 710 N N . SER A 1 87 ? -16.569 -0.399 4.020 1.00 96.56 87 SER A N 1
ATOM 711 C CA . SER A 1 87 ? -17.501 0.594 3.483 1.00 96.56 87 SER A CA 1
ATOM 712 C C . SER A 1 87 ? -18.531 1.083 4.497 1.00 96.56 87 SER A C 1
ATOM 714 O O . SER A 1 87 ? -18.991 2.217 4.372 1.00 96.56 87 SER A O 1
ATOM 716 N N . LYS A 1 88 ? -18.849 0.274 5.516 1.00 95.44 88 LYS A N 1
ATOM 717 C CA . LYS A 1 88 ? -19.755 0.655 6.610 1.00 95.44 88 LYS A CA 1
ATOM 718 C C . LYS A 1 88 ? -19.244 1.832 7.452 1.00 95.44 88 LYS A C 1
ATOM 720 O O . LYS A 1 88 ? -20.040 2.508 8.083 1.00 95.44 88 LYS A O 1
ATOM 725 N N . TYR A 1 89 ? -17.938 2.110 7.424 1.00 95.69 89 TYR A N 1
ATOM 726 C CA . TYR A 1 89 ? -17.321 3.218 8.162 1.00 95.69 89 TYR A CA 1
ATOM 727 C C . TYR A 1 89 ? -17.094 4.470 7.302 1.00 95.69 89 TYR A C 1
ATOM 729 O O . TYR A 1 89 ? -16.386 5.392 7.709 1.00 95.69 89 TYR A O 1
ATOM 737 N N . LYS A 1 90 ? -17.637 4.517 6.078 1.00 95.12 90 LYS A N 1
ATOM 738 C CA . LYS A 1 90 ? -17.581 5.732 5.257 1.00 95.12 90 LYS A CA 1
ATOM 739 C C . LYS A 1 90 ? -18.316 6.867 5.966 1.00 95.12 90 LYS A C 1
ATOM 741 O O . LYS A 1 90 ? -19.349 6.662 6.593 1.00 95.12 90 LYS A O 1
ATOM 746 N N . HIS A 1 91 ? -17.829 8.087 5.765 1.00 94.12 91 HIS A N 1
ATOM 747 C CA . HIS A 1 91 ? -18.562 9.278 6.174 1.00 94.12 91 HIS A CA 1
ATOM 748 C C . HIS A 1 91 ? -19.967 9.292 5.544 1.00 94.12 91 HIS A C 1
ATOM 750 O O . HIS A 1 91 ? -20.113 8.986 4.360 1.00 94.12 91 HIS A O 1
ATOM 756 N N . GLU A 1 92 ? -20.982 9.726 6.291 1.00 93.94 92 GLU A N 1
ATOM 757 C CA . GLU A 1 92 ? -22.395 9.701 5.881 1.00 93.94 92 GLU A CA 1
ATOM 758 C C . GLU A 1 92 ? -22.635 10.329 4.494 1.00 93.94 92 GLU A C 1
ATOM 760 O O . GLU A 1 92 ? -23.250 9.722 3.620 1.00 93.94 92 GLU A O 1
ATOM 765 N N . LYS A 1 93 ? -22.069 11.520 4.245 1.00 94.12 93 LYS A N 1
ATOM 766 C CA . LYS A 1 93 ? -22.131 12.197 2.931 1.00 94.12 93 LYS A CA 1
ATOM 767 C C . LYS A 1 93 ? -21.588 11.351 1.773 1.00 94.12 93 LYS A C 1
ATOM 769 O O . LYS A 1 93 ? -22.079 11.461 0.656 1.00 94.12 93 LYS A O 1
ATOM 774 N N . VAL A 1 94 ? -20.564 10.534 2.024 1.00 95.12 94 VAL A N 1
ATOM 775 C CA . VAL A 1 94 ? -20.013 9.619 1.019 1.00 95.12 94 VAL A CA 1
ATOM 776 C C . VAL A 1 94 ? -20.938 8.422 0.867 1.00 95.12 94 VAL A C 1
ATOM 778 O O . VAL A 1 94 ? -21.246 8.064 -0.258 1.00 95.12 94 VAL A O 1
ATOM 781 N N . ALA A 1 95 ? -21.416 7.838 1.969 1.00 94.56 95 ALA A N 1
ATOM 782 C CA . ALA A 1 95 ? -22.325 6.692 1.948 1.00 94.56 95 ALA A CA 1
ATOM 783 C C . ALA A 1 95 ? -23.635 6.975 1.188 1.00 94.56 95 ALA A C 1
ATOM 785 O O . ALA A 1 95 ? -24.114 6.102 0.475 1.00 94.56 95 ALA A O 1
ATOM 786 N N . LYS A 1 96 ? -24.164 8.203 1.279 1.00 95.44 96 LYS A N 1
ATOM 787 C CA . LYS A 1 96 ? -25.385 8.653 0.583 1.00 95.44 96 LYS A CA 1
ATOM 788 C C . LYS A 1 96 ? -25.183 9.037 -0.891 1.00 95.44 96 LYS A C 1
ATOM 790 O O . LYS A 1 96 ? -26.149 9.360 -1.576 1.00 95.44 96 LYS A O 1
ATOM 795 N N . SER A 1 97 ? -23.946 9.075 -1.381 1.00 95.38 97 SER A N 1
ATOM 796 C CA . SER A 1 97 ? -23.666 9.431 -2.772 1.00 95.38 97 SER A CA 1
ATOM 797 C C . SER A 1 97 ? -24.037 8.288 -3.719 1.00 95.38 97 SER A C 1
ATOM 799 O O . SER A 1 97 ? -23.741 7.133 -3.451 1.00 95.38 97 SER A O 1
ATOM 801 N N . ASN A 1 98 ? -24.588 8.611 -4.890 1.00 94.06 98 ASN A N 1
ATOM 802 C CA . ASN A 1 98 ? -24.770 7.640 -5.980 1.00 94.06 98 ASN A CA 1
ATOM 803 C C . ASN A 1 98 ? -23.580 7.619 -6.959 1.00 94.06 98 ASN A C 1
ATOM 805 O O . ASN A 1 98 ? -23.573 6.892 -7.952 1.00 94.06 98 ASN A O 1
ATOM 809 N N . ASN A 1 99 ? -22.554 8.438 -6.711 1.00 95.19 99 ASN A N 1
ATOM 810 C CA . ASN A 1 99 ? -21.391 8.556 -7.581 1.00 95.19 99 ASN A CA 1
ATOM 811 C C . ASN A 1 99 ? -20.242 7.680 -7.068 1.00 95.19 99 ASN A C 1
ATOM 813 O O . ASN A 1 99 ? -19.525 8.076 -6.145 1.00 95.19 99 ASN A O 1
ATOM 817 N N . SER A 1 100 ? -20.012 6.532 -7.714 1.00 95.50 100 SER A N 1
ATOM 818 C CA . SE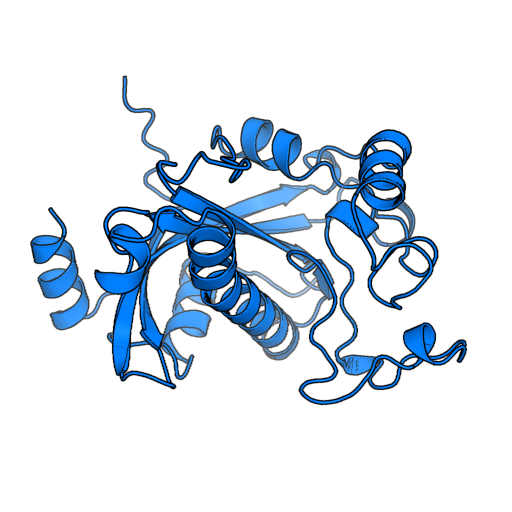R A 1 100 ? -18.954 5.580 -7.340 1.00 95.50 100 SER A CA 1
ATOM 819 C C . SER A 1 100 ? -17.545 6.184 -7.330 1.00 95.50 100 SER A C 1
ATOM 821 O O . SER A 1 100 ? -16.712 5.778 -6.519 1.00 95.50 100 SER A O 1
ATOM 823 N N . ALA A 1 101 ? -17.283 7.230 -8.121 1.00 95.25 101 ALA A N 1
ATOM 824 C CA . ALA A 1 101 ? -16.006 7.938 -8.077 1.00 95.25 101 ALA A CA 1
ATOM 825 C C . ALA A 1 101 ? -15.791 8.695 -6.755 1.00 95.25 101 ALA A C 1
ATOM 827 O O . ALA A 1 101 ? -14.646 8.848 -6.337 1.00 95.25 101 ALA A O 1
ATOM 828 N N . ILE A 1 102 ? -16.855 9.159 -6.086 1.00 96.12 102 ILE A N 1
ATOM 829 C CA . ILE A 1 102 ? -16.757 9.798 -4.763 1.00 96.12 102 ILE A CA 1
ATOM 830 C C . ILE A 1 102 ? -16.361 8.761 -3.709 1.00 96.12 102 ILE A C 1
ATOM 832 O O . ILE A 1 102 ? -15.438 9.017 -2.937 1.00 96.12 102 ILE A O 1
ATOM 836 N N . HIS A 1 103 ? -16.981 7.576 -3.720 1.00 96.75 103 HIS A N 1
ATOM 837 C CA . HIS A 1 103 ? -16.613 6.494 -2.800 1.00 96.75 103 HIS A CA 1
ATOM 838 C C . HIS A 1 103 ? -15.171 6.038 -3.011 1.00 96.75 103 HIS A C 1
ATOM 840 O O . HIS A 1 103 ? -14.412 5.947 -2.045 1.00 96.75 103 HIS A O 1
ATOM 846 N N . TRP A 1 104 ? -14.788 5.811 -4.274 1.00 96.25 104 TRP A N 1
ATOM 847 C CA . TRP A 1 104 ? -13.428 5.418 -4.620 1.00 96.25 104 TRP A CA 1
ATOM 848 C C . TRP A 1 104 ? -12.415 6.467 -4.151 1.00 96.25 104 TRP A C 1
ATOM 850 O O . TRP A 1 104 ? -11.526 6.132 -3.376 1.00 96.25 104 TRP A O 1
ATOM 860 N N . LYS A 1 105 ? -12.580 7.744 -4.534 1.00 95.75 105 LYS A N 1
ATOM 861 C CA . LYS A 1 105 ? -11.649 8.823 -4.151 1.00 95.75 105 LYS A CA 1
ATOM 862 C C . LYS A 1 105 ? -11.523 8.975 -2.640 1.00 95.75 105 LYS A C 1
ATOM 864 O O . LYS A 1 105 ? -10.423 9.216 -2.156 1.00 95.75 105 LYS A O 1
ATOM 869 N N . PHE A 1 106 ? -12.632 8.863 -1.911 1.00 96.25 106 PHE A N 1
ATOM 870 C CA . PHE A 1 106 ? -12.640 9.023 -0.461 1.00 96.25 106 PHE A CA 1
ATOM 871 C C . PHE A 1 106 ? -11.773 7.967 0.235 1.00 96.25 106 PHE A C 1
ATOM 873 O O . PHE A 1 106 ? -10.880 8.315 1.004 1.00 96.25 106 PHE A O 1
ATOM 880 N N . GLN A 1 107 ? -11.992 6.684 -0.066 1.00 96.81 107 GLN A N 1
ATOM 881 C CA . GLN A 1 107 ? -11.213 5.608 0.552 1.00 96.81 107 GLN A CA 1
ATOM 882 C C . GLN A 1 107 ? -9.775 5.562 0.012 1.00 96.81 107 GLN A C 1
ATOM 884 O O . GLN A 1 107 ? -8.842 5.371 0.791 1.00 96.81 107 GLN A O 1
ATOM 889 N N . ASP A 1 108 ? -9.580 5.793 -1.294 1.00 96.44 108 ASP A N 1
ATOM 890 C CA . ASP A 1 108 ? -8.263 5.813 -1.947 1.00 96.44 108 ASP A CA 1
ATOM 891 C C . ASP A 1 108 ? -7.354 6.888 -1.339 1.00 96.44 108 ASP A C 1
ATOM 893 O O . ASP A 1 108 ? -6.203 6.597 -1.015 1.00 96.44 108 ASP A O 1
ATOM 897 N N . ALA A 1 109 ? -7.885 8.092 -1.093 1.00 94.75 109 ALA A N 1
ATOM 898 C CA . ALA A 1 109 ? -7.133 9.193 -0.497 1.00 94.75 109 ALA A CA 1
ATOM 899 C C . ALA A 1 109 ? -6.580 8.858 0.898 1.00 94.75 109 ALA A C 1
ATOM 901 O O . ALA A 1 109 ? -5.467 9.277 1.224 1.00 94.75 109 ALA A O 1
ATOM 902 N N . ILE A 1 110 ? -7.327 8.089 1.699 1.00 96.75 110 ILE A N 1
ATOM 903 C CA . ILE A 1 110 ? -6.901 7.636 3.029 1.00 96.75 110 ILE A CA 1
ATOM 904 C C . ILE A 1 110 ? -5.898 6.488 2.891 1.00 96.75 110 ILE A C 1
ATOM 906 O O . ILE A 1 110 ? -4.748 6.612 3.317 1.00 96.75 110 ILE A O 1
ATOM 910 N N . LEU A 1 111 ? -6.305 5.393 2.243 1.00 97.81 111 LEU A N 1
ATOM 911 C CA . LEU A 1 111 ? -5.520 4.161 2.185 1.00 97.81 111 LEU A CA 1
ATOM 912 C C . LEU A 1 111 ? -4.192 4.347 1.445 1.00 97.81 111 LEU A C 1
ATOM 914 O O . LEU A 1 111 ? -3.150 3.904 1.929 1.00 97.81 111 LEU A O 1
ATOM 918 N N . ALA A 1 112 ? -4.199 5.014 0.285 1.00 96.25 112 ALA A N 1
ATOM 919 C CA . ALA A 1 112 ? -2.985 5.180 -0.508 1.00 96.25 112 ALA A CA 1
ATOM 920 C C . ALA A 1 112 ? -1.956 6.032 0.237 1.00 96.25 112 ALA A C 1
ATOM 922 O O . ALA A 1 112 ? -0.777 5.675 0.302 1.00 96.25 112 ALA A O 1
ATOM 923 N N . ARG A 1 113 ? -2.398 7.154 0.822 1.00 95.06 113 ARG A N 1
ATOM 924 C CA . ARG A 1 113 ? -1.515 8.053 1.569 1.00 95.06 113 ARG A CA 1
ATOM 925 C C . ARG A 1 113 ? -0.942 7.364 2.801 1.00 95.06 113 ARG A C 1
ATOM 927 O O . ARG A 1 113 ? 0.266 7.449 3.014 1.00 95.06 113 ARG A O 1
ATOM 934 N N . LEU A 1 114 ? -1.791 6.688 3.576 1.00 97.75 114 LEU A N 1
ATOM 935 C CA . LEU A 1 114 ? -1.381 5.971 4.777 1.00 97.75 114 LEU A CA 1
ATOM 936 C C . LEU A 1 114 ? -0.328 4.910 4.448 1.00 97.75 114 LEU A C 1
ATOM 938 O O . LEU A 1 114 ? 0.764 4.945 5.006 1.00 97.75 114 LEU A O 1
ATOM 942 N N . LEU A 1 115 ? -0.599 4.027 3.485 1.00 98.25 115 LEU A N 1
ATOM 943 C CA . LEU A 1 115 ? 0.330 2.954 3.127 1.00 98.25 115 LEU A CA 1
ATOM 944 C C . LEU A 1 115 ? 1.649 3.469 2.545 1.00 98.25 115 LEU A C 1
ATOM 946 O O . LEU A 1 115 ? 2.706 2.919 2.841 1.00 98.25 115 LEU A O 1
ATOM 950 N N . VAL A 1 116 ? 1.638 4.546 1.757 1.00 96.94 116 VAL A N 1
ATOM 951 C CA . VAL A 1 116 ? 2.892 5.150 1.282 1.00 96.94 116 VAL A CA 1
ATOM 952 C C . VAL A 1 116 ? 3.692 5.769 2.430 1.00 96.94 116 VAL A C 1
ATOM 954 O O . VAL A 1 116 ? 4.914 5.628 2.459 1.00 96.94 116 VAL A O 1
ATOM 957 N N . ASN A 1 117 ? 3.030 6.399 3.404 1.00 96.88 117 ASN A N 1
ATOM 958 C CA . ASN A 1 117 ? 3.700 6.888 4.609 1.00 96.88 117 ASN A CA 1
ATOM 959 C C . ASN A 1 117 ? 4.270 5.731 5.446 1.00 96.88 117 ASN A C 1
ATOM 961 O O . ASN A 1 117 ? 5.392 5.853 5.936 1.00 96.88 117 ASN A O 1
ATOM 965 N N . VAL A 1 118 ? 3.560 4.599 5.543 1.00 98.00 118 VAL A N 1
ATOM 966 C CA . VAL A 1 118 ? 4.064 3.366 6.179 1.00 98.00 118 VAL A CA 1
ATOM 967 C C . VAL A 1 118 ? 5.312 2.877 5.452 1.00 98.00 118 VAL A C 1
ATOM 969 O O . VAL A 1 118 ? 6.337 2.662 6.089 1.00 98.00 118 VAL A O 1
ATOM 972 N N . GLY A 1 119 ? 5.277 2.791 4.121 1.00 97.50 119 GLY A N 1
ATOM 973 C CA . GLY A 1 119 ? 6.434 2.405 3.314 1.00 97.50 119 GLY A CA 1
ATOM 974 C C . GLY A 1 119 ? 7.648 3.318 3.519 1.00 97.50 119 GLY A C 1
ATOM 975 O O . GLY A 1 119 ? 8.771 2.833 3.656 1.00 97.50 119 GLY A O 1
ATOM 976 N N . TYR A 1 120 ? 7.447 4.640 3.597 1.00 97.25 120 TYR A N 1
ATOM 977 C CA . TYR A 1 120 ? 8.540 5.566 3.912 1.00 97.25 120 TYR A CA 1
ATOM 978 C C . TYR A 1 120 ? 9.065 5.397 5.340 1.00 97.25 120 TYR A C 1
ATOM 980 O O . TYR A 1 120 ? 10.277 5.433 5.524 1.00 97.25 120 TYR A O 1
ATOM 988 N N . ALA A 1 121 ? 8.192 5.198 6.330 1.00 97.00 121 ALA A N 1
ATOM 989 C CA . ALA A 1 121 ? 8.606 4.969 7.712 1.00 97.00 121 ALA A CA 1
ATOM 990 C C . ALA A 1 121 ? 9.407 3.666 7.854 1.00 97.00 121 ALA A C 1
ATOM 992 O O . ALA A 1 121 ? 10.446 3.659 8.511 1.00 97.00 121 ALA A O 1
ATOM 993 N N . LEU A 1 122 ? 8.981 2.595 7.175 1.00 96.25 122 LEU A N 1
ATOM 994 C CA . LEU A 1 122 ? 9.712 1.328 7.098 1.00 96.25 122 LEU A CA 1
ATOM 995 C C . LEU A 1 122 ? 11.096 1.525 6.480 1.00 96.25 122 LEU A C 1
ATOM 997 O O . LEU A 1 122 ? 12.087 1.150 7.095 1.00 96.25 122 LEU A O 1
ATOM 1001 N N . ARG A 1 123 ? 11.175 2.190 5.318 1.00 94.69 123 ARG A N 1
ATOM 1002 C CA . ARG A 1 123 ? 12.451 2.522 4.662 1.00 94.69 123 ARG A CA 1
ATOM 1003 C C . ARG A 1 123 ? 13.382 3.314 5.580 1.00 94.69 123 ARG A C 1
ATOM 1005 O O . ARG A 1 123 ? 14.575 3.055 5.603 1.00 94.69 123 ARG A O 1
ATOM 1012 N N . THR A 1 124 ? 12.859 4.299 6.309 1.00 93.62 124 THR A N 1
ATOM 1013 C CA . THR A 1 124 ? 13.670 5.128 7.210 1.00 93.62 124 THR A CA 1
ATOM 1014 C C . THR A 1 124 ? 14.135 4.357 8.444 1.00 93.62 124 THR A C 1
ATOM 1016 O O . THR A 1 124 ? 15.268 4.543 8.868 1.00 93.62 124 THR A O 1
ATOM 1019 N N . LYS A 1 125 ? 13.283 3.511 9.031 1.00 93.38 125 LYS A N 1
ATOM 1020 C CA . LYS A 1 125 ? 13.572 2.835 10.305 1.00 93.38 125 LYS A CA 1
ATOM 1021 C C . LYS A 1 125 ? 14.355 1.534 10.148 1.00 93.38 125 LYS A C 1
ATOM 1023 O O . LYS A 1 125 ? 15.110 1.165 11.038 1.00 93.38 125 LYS A O 1
ATOM 1028 N N . PHE A 1 126 ? 14.129 0.827 9.050 1.00 91.50 126 PHE A N 1
ATOM 1029 C CA . PHE A 1 126 ? 14.622 -0.529 8.837 1.00 91.50 126 PHE A CA 1
ATOM 1030 C C . PHE A 1 126 ? 15.393 -0.679 7.525 1.00 91.50 126 PHE A C 1
ATOM 1032 O O . PHE A 1 126 ? 15.661 -1.800 7.102 1.00 91.50 126 PHE A O 1
ATOM 1039 N N . GLU A 1 127 ? 15.718 0.437 6.869 1.00 90.00 127 GLU A N 1
ATOM 1040 C CA . GLU A 1 127 ? 16.347 0.451 5.549 1.00 90.00 127 GLU A CA 1
ATOM 1041 C C . GLU A 1 127 ? 15.518 -0.342 4.518 1.00 90.00 127 GLU A C 1
ATOM 1043 O O . GLU A 1 127 ? 14.324 -0.599 4.704 1.00 90.00 127 GLU A O 1
ATOM 1048 N N . GLY A 1 128 ? 16.109 -0.694 3.379 1.00 92.38 128 GLY A N 1
ATOM 1049 C CA . GLY A 1 128 ? 15.420 -1.437 2.327 1.00 92.38 128 GLY A CA 1
ATOM 1050 C C . GLY A 1 128 ? 14.513 -0.570 1.453 1.00 92.38 128 GLY A C 1
ATOM 1051 O O . GLY A 1 128 ? 14.587 0.659 1.428 1.00 92.38 128 GLY A O 1
ATOM 1052 N N . ASN A 1 129 ? 13.662 -1.225 0.671 1.00 95.06 129 ASN A N 1
ATOM 1053 C CA . ASN A 1 129 ? 12.853 -0.580 -0.358 1.00 95.06 129 ASN A CA 1
ATOM 1054 C C . ASN A 1 129 ? 11.406 -1.059 -0.297 1.00 95.06 129 ASN A C 1
ATOM 1056 O O . ASN A 1 129 ? 11.095 -2.077 0.307 1.00 95.06 129 ASN A O 1
ATOM 1060 N N . PHE A 1 130 ? 10.495 -0.310 -0.915 1.00 97.44 130 PHE A N 1
ATOM 1061 C CA . PHE A 1 130 ? 9.108 -0.746 -1.027 1.00 97.44 130 PHE A CA 1
ATOM 1062 C C . PHE A 1 130 ? 8.511 -0.357 -2.371 1.00 97.44 130 PHE A C 1
ATOM 1064 O O . PHE A 1 130 ? 8.862 0.678 -2.949 1.00 97.44 130 PHE A O 1
ATOM 1071 N N . LEU A 1 131 ? 7.573 -1.183 -2.816 1.00 98.00 131 LEU A N 1
ATOM 1072 C CA . LEU A 1 131 ? 6.684 -0.923 -3.935 1.00 98.00 131 LEU A CA 1
ATOM 1073 C C . LEU A 1 131 ? 5.358 -0.392 -3.389 1.00 98.00 131 LEU A C 1
ATOM 1075 O O . LEU A 1 131 ? 4.799 -0.949 -2.444 1.00 98.00 131 LEU A O 1
ATOM 1079 N N . SER A 1 132 ? 4.884 0.722 -3.941 1.00 96.44 132 SER A N 1
ATOM 1080 C CA . SER A 1 132 ? 3.708 1.439 -3.450 1.00 96.44 132 SER A CA 1
ATOM 1081 C C . SER A 1 132 ? 2.392 0.853 -3.964 1.00 96.44 132 SER A C 1
ATOM 1083 O O . SER A 1 132 ? 2.355 0.089 -4.925 1.00 96.44 132 SER A O 1
ATOM 1085 N N . THR A 1 133 ? 1.287 1.290 -3.358 1.00 93.44 133 THR A N 1
ATOM 1086 C CA . THR A 1 133 ? -0.053 1.126 -3.925 1.00 93.44 133 THR A CA 1
ATOM 1087 C C . THR A 1 133 ? -0.322 2.251 -4.929 1.00 93.44 133 THR A C 1
ATOM 1089 O O . THR A 1 133 ? -0.415 3.423 -4.559 1.00 93.44 133 THR A O 1
ATOM 1092 N N . GLY A 1 134 ? -0.415 1.917 -6.216 1.00 88.00 134 GLY A N 1
ATOM 1093 C CA . GLY A 1 134 ? -0.645 2.902 -7.274 1.00 88.00 134 GLY A CA 1
ATOM 1094 C C . GLY A 1 134 ? 0.498 3.911 -7.479 1.00 88.00 134 GLY A C 1
ATOM 1095 O O . GLY A 1 134 ? 1.665 3.665 -7.162 1.00 88.00 134 GLY A O 1
ATOM 1096 N N . TYR A 1 135 ? 0.163 5.060 -8.073 1.00 88.69 135 TYR A N 1
ATOM 1097 C CA . TYR A 1 135 ? 1.147 6.011 -8.595 1.00 88.69 135 TYR A CA 1
ATOM 1098 C C . TYR A 1 135 ? 2.022 6.667 -7.508 1.00 88.69 135 TYR A C 1
ATOM 1100 O O . TYR A 1 135 ? 1.613 6.874 -6.368 1.00 88.69 135 TYR A O 1
ATOM 1108 N N . CYS A 1 136 ? 3.233 7.072 -7.901 1.00 93.94 136 CYS A N 1
ATOM 1109 C CA . CYS A 1 136 ? 4.195 7.733 -7.017 1.00 93.94 136 CYS A CA 1
ATOM 1110 C C . CYS A 1 136 ? 3.656 9.049 -6.424 1.00 93.94 136 CYS A C 1
ATOM 1112 O O . CYS A 1 136 ? 3.262 9.961 -7.155 1.00 93.94 136 CYS A O 1
ATOM 1114 N N . MET A 1 137 ? 3.742 9.185 -5.097 1.00 93.06 137 MET A N 1
ATOM 1115 C CA . MET A 1 137 ? 3.340 10.384 -4.343 1.00 93.06 137 MET A CA 1
ATOM 1116 C C . MET A 1 137 ? 4.526 11.175 -3.760 1.00 93.06 137 MET A C 1
ATOM 1118 O O . MET A 1 137 ? 4.334 12.051 -2.917 1.00 93.06 137 MET A O 1
ATOM 1122 N N . GLY A 1 138 ? 5.750 10.915 -4.233 1.00 93.81 138 GLY A N 1
ATOM 1123 C CA . GLY A 1 138 ? 6.991 11.505 -3.708 1.00 93.81 138 GLY A CA 1
ATOM 1124 C C . GLY A 1 138 ? 7.211 13.000 -3.995 1.00 93.81 138 GLY A C 1
ATOM 1125 O O . GLY A 1 138 ? 8.199 13.578 -3.540 1.00 93.81 138 GLY A O 1
ATOM 1126 N N . CYS A 1 139 ? 6.319 13.647 -4.751 1.00 94.00 139 CYS A N 1
ATOM 1127 C CA . CYS A 1 139 ? 6.376 15.079 -5.071 1.00 94.00 139 CYS A CA 1
ATOM 1128 C C . CYS A 1 139 ? 5.033 15.769 -4.752 1.00 94.00 139 CYS A C 1
ATOM 1130 O O . CYS A 1 139 ? 4.314 16.147 -5.679 1.00 94.00 139 CYS A O 1
ATOM 1132 N N . PRO A 1 140 ? 4.651 15.916 -3.469 1.00 88.56 140 PRO A N 1
ATOM 1133 C CA . PRO A 1 140 ? 3.376 16.530 -3.101 1.00 88.56 140 PRO A CA 1
ATOM 1134 C C . PRO A 1 140 ? 3.278 17.966 -3.637 1.00 88.56 140 PRO A C 1
ATOM 1136 O O . PRO A 1 140 ? 4.245 18.724 -3.583 1.00 88.56 140 PRO A O 1
ATOM 1139 N N . GLY A 1 141 ? 2.119 18.314 -4.205 1.00 88.56 141 GLY A N 1
ATOM 1140 C CA . GLY A 1 141 ? 1.840 19.647 -4.753 1.00 88.56 141 GLY A CA 1
ATOM 1141 C C . GLY A 1 141 ? 2.639 20.034 -6.005 1.00 88.56 141 GLY A C 1
ATOM 1142 O O . GLY A 1 141 ? 2.502 21.154 -6.482 1.00 88.56 141 GLY A O 1
ATOM 1143 N N . LYS A 1 142 ? 3.473 19.142 -6.561 1.00 93.06 142 LYS A N 1
ATOM 1144 C CA . LYS A 1 142 ? 4.334 19.438 -7.719 1.00 93.06 142 LYS A CA 1
ATOM 1145 C C . LYS A 1 142 ? 4.060 18.465 -8.863 1.00 93.06 142 LYS A C 1
ATOM 1147 O O . LYS A 1 142 ? 3.910 17.262 -8.654 1.00 93.06 142 LYS A O 1
ATOM 1152 N N . LYS A 1 143 ? 4.040 18.971 -10.101 1.00 92.88 143 LYS A N 1
ATOM 1153 C CA . LYS A 1 143 ? 3.906 18.120 -11.293 1.00 92.88 143 LYS A CA 1
ATOM 1154 C C . LYS A 1 143 ? 5.155 17.241 -11.450 1.00 92.88 143 LYS A C 1
ATOM 1156 O O . LYS A 1 143 ? 6.283 17.685 -11.235 1.00 92.88 143 LYS A O 1
ATOM 1161 N N . CYS A 1 144 ? 4.943 15.974 -11.800 1.00 94.50 144 CYS A N 1
ATOM 1162 C CA . CYS A 1 144 ? 6.026 15.028 -12.064 1.00 94.50 144 CYS A CA 1
ATOM 1163 C C . CYS A 1 144 ? 6.849 15.493 -13.276 1.00 94.50 144 CYS A C 1
ATOM 1165 O O . CYS A 1 144 ? 6.268 15.842 -14.299 1.00 94.50 144 CYS A O 1
ATOM 1167 N N . ASN A 1 145 ? 8.180 15.438 -13.183 1.00 95.81 145 ASN A N 1
ATOM 1168 C CA . ASN A 1 145 ? 9.077 15.843 -14.272 1.00 95.81 145 ASN A CA 1
ATOM 1169 C C . ASN A 1 145 ? 8.894 15.004 -15.550 1.00 95.81 145 ASN A C 1
ATOM 1171 O O . ASN A 1 145 ? 8.945 15.558 -16.641 1.00 95.81 145 ASN A O 1
ATOM 1175 N N . TYR A 1 146 ? 8.564 13.717 -15.426 1.00 94.69 146 TYR A N 1
ATOM 1176 C CA . TYR A 1 146 ? 8.220 12.871 -16.577 1.00 94.69 146 TYR A CA 1
ATOM 1177 C C . TYR A 1 146 ? 6.971 13.381 -17.314 1.00 94.69 146 TYR A C 1
ATOM 1179 O O . TYR A 1 146 ? 6.960 13.455 -18.536 1.00 94.69 146 TYR A O 1
ATOM 1187 N N . LYS A 1 147 ? 5.969 13.889 -16.580 1.00 93.88 147 LYS A N 1
ATOM 1188 C CA . LYS A 1 147 ? 4.766 14.524 -17.159 1.00 93.88 147 LYS A CA 1
ATOM 1189 C C . LYS A 1 147 ? 5.031 15.906 -17.769 1.00 93.88 147 LYS A C 1
ATOM 1191 O O . LYS A 1 147 ? 4.096 16.556 -18.235 1.00 93.88 147 LYS A O 1
ATOM 1196 N N . LEU A 1 148 ? 6.261 16.399 -17.662 1.00 94.88 148 LEU A N 1
ATOM 1197 C CA . LEU A 1 148 ? 6.748 17.630 -18.282 1.00 94.88 148 LEU A CA 1
ATOM 1198 C C . LEU A 1 148 ? 7.718 17.333 -19.441 1.00 94.88 148 LEU A C 1
ATOM 1200 O O . LEU A 1 148 ? 8.292 18.263 -19.988 1.00 94.88 148 LEU A O 1
ATOM 1204 N N . GLY A 1 149 ? 7.922 16.060 -19.804 1.00 94.25 149 GLY A N 1
ATOM 1205 C CA . GLY A 1 149 ? 8.838 15.649 -20.875 1.00 94.25 149 GLY A CA 1
ATOM 1206 C C . GLY A 1 149 ? 10.295 15.461 -20.439 1.00 94.25 149 GLY A C 1
ATOM 1207 O O . GLY A 1 149 ? 11.142 15.114 -21.258 1.00 94.25 149 GLY A O 1
ATOM 1208 N N . HIS A 1 150 ? 10.619 15.644 -19.157 1.00 94.69 150 HIS A N 1
ATOM 1209 C CA . HIS A 1 150 ? 11.973 15.412 -18.657 1.00 94.69 150 HIS A CA 1
ATOM 1210 C C . HIS A 1 150 ? 12.226 13.927 -18.356 1.00 94.69 150 HIS A C 1
ATOM 1212 O O . HIS A 1 150 ? 11.350 13.227 -17.852 1.00 94.69 150 HIS A O 1
ATOM 1218 N N . LYS A 1 151 ? 13.468 13.467 -18.549 1.00 91.00 151 LYS A N 1
ATOM 1219 C CA . LYS A 1 151 ? 13.888 12.069 -18.312 1.00 91.00 151 LYS A CA 1
ATOM 1220 C C . LYS A 1 151 ? 14.508 11.817 -16.927 1.00 91.00 151 LYS A C 1
ATOM 1222 O O . LYS A 1 151 ? 15.262 10.869 -16.746 1.00 91.00 151 LYS A O 1
ATOM 1227 N N . PHE A 1 152 ? 14.209 12.660 -15.938 1.00 94.19 152 PHE A N 1
ATOM 1228 C CA . PHE A 1 152 ? 14.733 12.525 -14.574 1.00 94.19 152 PHE A CA 1
ATOM 1229 C C . PHE A 1 152 ? 13.648 12.736 -13.516 1.00 94.19 152 PHE A C 1
ATOM 1231 O O . PHE A 1 152 ? 12.671 13.463 -13.713 1.00 94.19 152 PHE A O 1
ATOM 1238 N N . CYS A 1 153 ? 13.808 12.089 -12.360 1.00 95.56 153 CYS A N 1
ATOM 1239 C CA . CYS A 1 153 ? 12.873 12.249 -11.251 1.00 95.56 153 CYS A CA 1
ATOM 1240 C C . CYS A 1 153 ? 13.138 13.561 -10.504 1.00 95.56 153 CYS A C 1
ATOM 1242 O O . CYS A 1 153 ? 14.274 13.856 -10.155 1.00 95.56 153 CYS A O 1
ATOM 1244 N N . ARG A 1 154 ? 12.075 14.314 -10.191 1.00 95.31 154 ARG A N 1
ATOM 1245 C CA . ARG A 1 154 ? 12.158 15.525 -9.356 1.00 95.31 154 ARG A CA 1
ATOM 1246 C C . ARG A 1 154 ? 12.580 15.224 -7.915 1.00 95.31 154 ARG A C 1
ATOM 1248 O O . ARG A 1 154 ? 13.197 16.065 -7.279 1.00 95.31 154 ARG A O 1
ATOM 1255 N N . ASN A 1 155 ? 12.202 14.057 -7.393 1.00 95.56 155 ASN A N 1
ATOM 1256 C CA . ASN A 1 155 ? 12.562 13.621 -6.047 1.00 95.56 155 ASN A CA 1
ATOM 1257 C C . ASN A 1 155 ? 12.961 12.137 -6.062 1.00 95.56 155 ASN A C 1
ATOM 1259 O O . ASN A 1 155 ? 12.144 11.286 -5.696 1.00 95.56 155 ASN A O 1
ATOM 1263 N N . PRO A 1 156 ? 14.185 11.809 -6.520 1.00 94.12 156 PRO A N 1
ATOM 1264 C CA . PRO A 1 156 ? 14.637 10.425 -6.652 1.00 94.12 156 PRO A CA 1
ATOM 1265 C C . PRO A 1 156 ? 14.540 9.639 -5.337 1.00 94.12 156 PRO A C 1
ATOM 1267 O O . PRO A 1 156 ? 14.063 8.511 -5.337 1.00 94.12 156 PRO A O 1
ATOM 1270 N N . GLN A 1 157 ? 14.873 10.276 -4.209 1.00 92.38 157 GLN A N 1
ATOM 1271 C CA . GLN A 1 157 ? 14.851 9.683 -2.864 1.00 92.38 157 GLN A CA 1
ATOM 1272 C C . GLN A 1 157 ? 13.447 9.247 -2.412 1.00 92.38 157 GLN A C 1
ATOM 1274 O O . GLN A 1 157 ? 13.285 8.275 -1.673 1.00 92.38 157 GLN A O 1
ATOM 1279 N N . LYS A 1 158 ? 12.404 9.952 -2.867 1.00 94.88 158 LYS A N 1
ATOM 1280 C CA . LYS A 1 158 ? 11.001 9.616 -2.580 1.00 94.88 158 LYS A CA 1
ATOM 1281 C C . LYS A 1 158 ? 10.307 8.912 -3.747 1.00 94.88 158 LYS A C 1
ATOM 1283 O O . LYS A 1 158 ? 9.112 8.643 -3.641 1.00 94.88 158 LYS A O 1
ATOM 1288 N N . ARG A 1 159 ? 10.997 8.605 -4.852 1.00 95.44 159 ARG A N 1
ATOM 1289 C CA . ARG A 1 159 ? 10.394 7.863 -5.967 1.00 95.44 159 ARG A CA 1
ATOM 1290 C C . ARG A 1 159 ? 9.972 6.479 -5.472 1.00 95.44 159 ARG A C 1
ATOM 1292 O O . ARG A 1 159 ? 10.736 5.786 -4.803 1.00 95.44 159 ARG A O 1
ATOM 1299 N N . THR A 1 160 ? 8.746 6.096 -5.800 1.00 95.56 160 THR A N 1
ATOM 1300 C CA . THR A 1 160 ? 8.225 4.744 -5.598 1.00 95.56 160 THR A CA 1
ATOM 1301 C C . THR A 1 160 ? 7.670 4.229 -6.916 1.00 95.56 160 THR A C 1
ATOM 1303 O O . THR A 1 160 ? 7.253 5.015 -7.775 1.00 95.56 160 THR A O 1
ATOM 1306 N N . TYR A 1 161 ? 7.684 2.912 -7.069 1.00 96.56 161 TYR A N 1
ATOM 1307 C CA . TYR A 1 161 ? 7.044 2.203 -8.172 1.00 96.56 161 TYR A CA 1
ATOM 1308 C C . TYR A 1 161 ? 5.836 1.467 -7.608 1.00 96.56 161 TYR A C 1
ATOM 1310 O O . TYR A 1 161 ? 5.949 0.899 -6.522 1.00 96.56 161 TYR A O 1
ATOM 1318 N N . SER A 1 162 ? 4.693 1.485 -8.296 1.00 94.88 162 SER A N 1
ATOM 1319 C CA . SER A 1 162 ? 3.585 0.611 -7.894 1.00 94.88 162 SER A CA 1
ATOM 1320 C C . SER A 1 162 ? 3.977 -0.855 -8.024 1.00 94.88 162 SER A C 1
ATOM 1322 O O . SER A 1 162 ? 4.753 -1.196 -8.915 1.00 94.88 162 SER A O 1
ATOM 1324 N N . MET A 1 163 ? 3.390 -1.724 -7.203 1.00 97.25 163 MET A N 1
ATOM 1325 C CA . MET A 1 163 ? 3.531 -3.177 -7.365 1.00 97.25 163 MET A CA 1
ATOM 1326 C C . MET A 1 163 ? 3.156 -3.629 -8.787 1.00 97.25 163 MET A C 1
ATOM 1328 O O . MET A 1 163 ? 3.888 -4.371 -9.431 1.00 97.25 163 MET A O 1
ATOM 1332 N N . GLU A 1 164 ? 2.071 -3.091 -9.336 1.00 96.38 164 GLU A N 1
ATOM 1333 C CA . GLU A 1 164 ? 1.621 -3.392 -10.696 1.00 96.38 164 GLU A CA 1
ATOM 1334 C C . GLU A 1 164 ? 2.618 -2.897 -11.757 1.00 96.38 164 GLU A C 1
ATOM 1336 O O . GLU A 1 164 ? 2.834 -3.534 -12.785 1.00 96.38 164 GLU A O 1
ATOM 1341 N N . ALA A 1 165 ? 3.301 -1.779 -11.488 1.00 95.75 165 ALA A N 1
ATOM 1342 C CA . ALA A 1 165 ? 4.275 -1.221 -12.423 1.00 95.75 165 ALA A CA 1
ATOM 1343 C C . ALA A 1 165 ? 5.542 -2.078 -12.530 1.00 95.75 165 ALA A C 1
ATOM 1345 O O . ALA A 1 165 ? 6.262 -1.978 -13.521 1.00 95.75 165 ALA A O 1
ATOM 1346 N N . THR A 1 166 ? 5.802 -2.934 -11.542 1.00 97.44 166 THR A N 1
ATOM 1347 C CA . THR A 1 166 ? 6.905 -3.896 -11.578 1.00 97.44 166 THR A CA 1
ATOM 1348 C C . THR A 1 166 ? 6.479 -5.272 -12.085 1.00 97.44 166 THR A C 1
ATOM 1350 O O . THR A 1 166 ? 7.299 -6.184 -12.085 1.00 97.44 166 THR A O 1
ATOM 1353 N N . GLY A 1 167 ? 5.230 -5.426 -12.542 1.00 97.19 167 GLY A N 1
ATOM 1354 C CA . GLY A 1 167 ? 4.699 -6.665 -13.111 1.00 97.19 167 GLY A CA 1
ATOM 13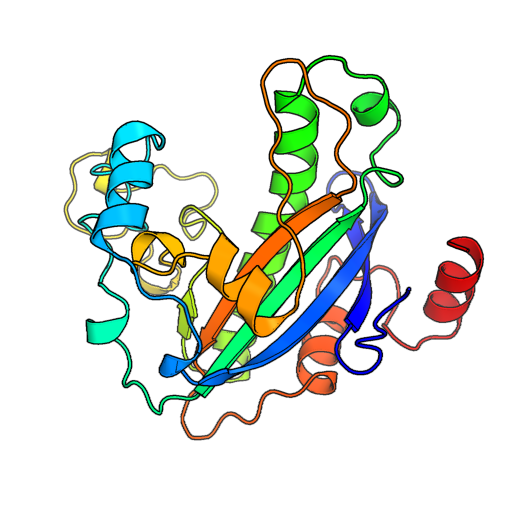55 C C . GLY A 1 167 ? 4.053 -7.615 -12.102 1.00 97.19 167 GLY A C 1
ATOM 1356 O O . GLY A 1 167 ? 3.786 -8.764 -12.439 1.00 97.19 167 GLY A O 1
ATOM 1357 N N . ILE A 1 168 ? 3.800 -7.170 -10.868 1.00 98.06 168 ILE A N 1
ATOM 1358 C CA . ILE A 1 168 ? 3.072 -7.977 -9.882 1.00 98.06 168 ILE A CA 1
ATOM 1359 C C . ILE A 1 168 ? 1.572 -7.896 -10.170 1.00 98.06 168 ILE A C 1
ATOM 1361 O O . ILE A 1 168 ? 0.991 -6.807 -10.152 1.00 98.06 168 ILE A O 1
ATOM 1365 N N . ASN A 1 169 ? 0.923 -9.045 -10.348 1.00 97.94 169 ASN A N 1
ATOM 1366 C CA . ASN A 1 169 ? -0.528 -9.142 -10.285 1.00 97.94 169 ASN A CA 1
ATOM 1367 C C . ASN A 1 169 ? -0.956 -9.119 -8.813 1.00 97.94 169 ASN A C 1
ATOM 1369 O O . ASN A 1 169 ? -0.926 -10.130 -8.106 1.00 97.94 169 ASN A O 1
ATOM 1373 N N . VAL A 1 170 ? -1.314 -7.926 -8.336 1.00 96.94 170 VAL A N 1
ATOM 1374 C CA . VAL A 1 170 ? -1.683 -7.679 -6.935 1.00 96.94 170 VAL A CA 1
ATOM 1375 C C . VAL A 1 170 ? -2.937 -8.454 -6.529 1.00 96.94 170 VAL A C 1
ATOM 1377 O O . VAL A 1 170 ? -2.981 -8.981 -5.418 1.00 96.94 170 VAL A O 1
ATOM 1380 N N . VAL A 1 171 ? -3.919 -8.566 -7.429 1.00 96.50 171 VAL A N 1
ATOM 1381 C CA . VAL A 1 171 ? -5.187 -9.267 -7.170 1.00 96.50 171 VAL A CA 1
ATOM 1382 C C . VAL A 1 171 ? -4.923 -10.741 -6.890 1.00 96.50 171 VAL A C 1
ATOM 1384 O O . VAL A 1 171 ? -5.304 -11.244 -5.834 1.00 96.50 171 VAL A O 1
ATOM 1387 N N . GLU A 1 172 ? -4.207 -11.412 -7.792 1.00 97.81 172 GLU A N 1
ATOM 1388 C CA . GLU A 1 172 ? -3.894 -12.834 -7.635 1.00 97.81 172 GLU A CA 1
ATOM 1389 C C . GLU A 1 172 ? -2.905 -13.081 -6.495 1.00 97.81 172 GLU A C 1
ATOM 1391 O O . GLU A 1 172 ? -3.050 -14.053 -5.758 1.00 97.81 172 GLU A O 1
ATOM 1396 N N . THR A 1 173 ? -1.944 -12.175 -6.278 1.00 97.88 173 THR A N 1
ATOM 1397 C CA . THR A 1 173 ? -1.020 -12.266 -5.137 1.00 97.88 173 THR A CA 1
ATOM 1398 C C . THR A 1 173 ? -1.783 -12.259 -3.816 1.00 97.88 173 THR A C 1
ATOM 1400 O O . THR A 1 173 ? -1.550 -13.124 -2.973 1.00 97.88 173 THR A O 1
ATOM 1403 N N . LEU A 1 174 ? -2.705 -11.312 -3.616 1.00 96.38 174 LEU A N 1
ATOM 1404 C CA . LEU A 1 174 ? -3.519 -11.255 -2.401 1.00 96.38 174 LEU A CA 1
ATOM 1405 C C . LEU A 1 174 ? -4.404 -12.492 -2.283 1.00 96.38 174 LEU A C 1
ATOM 1407 O O . LEU A 1 174 ? -4.336 -13.186 -1.276 1.00 96.38 174 LEU A O 1
ATOM 1411 N N . LYS A 1 175 ? -5.147 -12.850 -3.331 1.00 96.44 175 LYS A N 1
ATOM 1412 C CA . LYS A 1 175 ? -6.016 -14.030 -3.302 1.00 96.44 175 LYS A CA 1
ATOM 1413 C C . LYS A 1 175 ? -5.252 -15.310 -2.945 1.00 96.44 175 LYS A C 1
ATOM 1415 O O . LYS A 1 175 ? -5.671 -16.041 -2.054 1.00 96.44 175 LYS A O 1
ATOM 1420 N N . LYS A 1 176 ? -4.103 -15.560 -3.581 1.00 96.62 176 LYS A N 1
ATOM 1421 C CA . LYS A 1 176 ? -3.265 -16.745 -3.336 1.00 96.62 176 LYS A CA 1
ATOM 1422 C C . LYS A 1 176 ? -2.649 -16.746 -1.939 1.00 96.62 176 LYS A C 1
ATOM 1424 O O . LYS A 1 176 ? -2.580 -17.789 -1.297 1.00 96.62 176 LYS A O 1
ATOM 1429 N N . THR A 1 177 ? -2.154 -15.598 -1.478 1.00 95.44 177 THR A N 1
ATOM 1430 C CA . THR A 1 177 ? -1.356 -15.536 -0.245 1.00 95.44 177 THR A CA 1
ATOM 1431 C C . THR A 1 177 ? -2.188 -15.252 0.997 1.00 95.44 177 THR A C 1
ATOM 1433 O O . THR A 1 177 ? -1.773 -15.639 2.083 1.00 95.44 177 THR A O 1
ATOM 1436 N N . THR A 1 178 ? -3.345 -14.607 0.889 1.00 93.25 178 THR A N 1
ATOM 1437 C CA . THR A 1 178 ? -4.190 -14.224 2.031 1.00 93.25 178 THR A CA 1
ATOM 1438 C C . THR A 1 178 ? -5.620 -14.748 1.917 1.00 93.25 178 THR A C 1
ATOM 1440 O O . THR A 1 178 ? -6.359 -14.683 2.890 1.00 93.25 178 THR A O 1
ATOM 1443 N N . GLY A 1 179 ? -6.049 -15.255 0.758 1.00 94.69 179 GLY A N 1
ATOM 1444 C CA . GLY A 1 179 ? -7.453 -15.613 0.532 1.00 94.69 179 GLY A CA 1
ATOM 1445 C C . GLY A 1 179 ? -8.392 -14.404 0.459 1.00 94.69 179 GLY A C 1
ATOM 1446 O O . GLY A 1 179 ? -9.604 -14.587 0.383 1.00 94.69 179 GLY A O 1
ATOM 1447 N N . ILE A 1 180 ? -7.862 -13.174 0.490 1.00 94.44 180 ILE A N 1
ATOM 1448 C CA . ILE A 1 180 ? -8.666 -11.949 0.464 1.00 94.44 180 ILE A CA 1
ATOM 1449 C C . ILE A 1 180 ? -9.046 -11.613 -0.979 1.00 94.44 180 ILE A C 1
ATOM 1451 O O . ILE A 1 180 ? -8.191 -11.535 -1.862 1.00 94.44 180 ILE A O 1
ATOM 1455 N N . GLU A 1 181 ? -10.331 -11.354 -1.202 1.00 94.56 181 GLU A N 1
ATOM 1456 C CA . GLU A 1 181 ? -10.853 -10.894 -2.486 1.00 94.56 181 GLU A CA 1
ATOM 1457 C C . GLU A 1 181 ? -10.752 -9.367 -2.619 1.00 94.56 181 GLU A C 1
ATOM 1459 O O . GLU A 1 181 ? -11.037 -8.615 -1.688 1.00 94.56 181 GLU A O 1
ATOM 1464 N N . MET A 1 182 ? -10.363 -8.877 -3.799 1.00 94.56 182 MET A N 1
ATOM 1465 C CA . MET A 1 182 ? -10.359 -7.441 -4.087 1.00 94.56 182 MET A CA 1
ATOM 1466 C C . MET A 1 182 ? -11.661 -7.006 -4.759 1.00 94.56 182 MET A C 1
ATOM 1468 O O . MET A 1 182 ? -12.037 -7.528 -5.809 1.00 94.56 182 MET A O 1
ATOM 1472 N N . PHE A 1 183 ? -12.301 -5.978 -4.200 1.00 95.38 183 PHE A N 1
ATOM 1473 C CA . PHE A 1 183 ? -13.496 -5.360 -4.769 1.00 95.38 183 PHE A CA 1
ATOM 1474 C C . PHE A 1 183 ? -13.165 -4.068 -5.518 1.00 95.38 183 PHE A C 1
ATOM 1476 O O . PHE A 1 183 ? -12.356 -3.251 -5.072 1.00 95.38 183 PHE A O 1
ATOM 1483 N N . TRP A 1 184 ? -13.844 -3.858 -6.645 1.00 92.38 184 TRP A N 1
ATOM 1484 C CA . TRP A 1 184 ? -13.643 -2.701 -7.513 1.00 92.38 184 TRP A CA 1
ATOM 1485 C C . TRP A 1 184 ? -14.923 -1.888 -7.628 1.00 92.38 184 TRP A C 1
ATOM 1487 O O . TRP A 1 184 ? -15.991 -2.427 -7.914 1.00 92.38 184 TRP A O 1
ATOM 1497 N N . TYR A 1 185 ? -14.800 -0.571 -7.483 1.00 93.19 185 TYR A N 1
ATOM 1498 C CA . TYR A 1 185 ? -15.878 0.335 -7.856 1.00 93.19 185 TYR A CA 1
ATOM 1499 C C . TYR A 1 185 ? -16.082 0.306 -9.369 1.00 93.19 185 TYR A C 1
ATOM 1501 O O . TYR A 1 185 ? -15.157 0.578 -10.136 1.00 93.19 185 TYR A O 1
ATOM 1509 N N . LYS A 1 186 ? -17.314 0.030 -9.794 1.00 91.06 186 LYS A N 1
ATOM 1510 C CA . LYS A 1 186 ? -17.754 0.157 -11.187 1.00 91.06 186 LYS A CA 1
ATOM 1511 C C . LYS A 1 186 ? -18.685 1.359 -11.322 1.00 91.06 186 LYS A C 1
ATOM 1513 O O . LYS A 1 186 ? -19.200 1.889 -10.334 1.00 91.06 186 LYS A O 1
ATOM 1518 N N . LYS A 1 187 ? -18.888 1.851 -12.546 1.00 88.81 187 LYS A N 1
ATOM 1519 C CA . LYS A 1 187 ? -19.849 2.937 -12.792 1.00 88.81 187 LYS A CA 1
ATOM 1520 C C . LYS A 1 187 ? -21.235 2.492 -12.308 1.00 88.81 187 LYS A C 1
ATOM 1522 O O . LYS A 1 187 ? -21.705 1.440 -12.719 1.00 88.81 187 LYS A O 1
ATOM 1527 N N . GLY A 1 188 ? -21.851 3.278 -11.425 1.00 87.38 188 GLY A N 1
ATOM 1528 C CA . GLY A 1 188 ? -23.162 2.968 -10.839 1.00 87.38 188 GLY A CA 1
ATOM 1529 C C . GLY A 1 188 ? -23.152 1.940 -9.700 1.00 87.38 188 GLY A C 1
ATOM 1530 O O . GLY A 1 188 ? -24.184 1.751 -9.072 1.00 87.38 188 GLY A O 1
ATOM 1531 N N . GLN A 1 189 ? -22.010 1.320 -9.383 1.00 91.06 189 GLN A N 1
ATOM 1532 C CA . GLN A 1 189 ? -21.879 0.406 -8.248 1.00 91.06 189 GLN A CA 1
ATOM 1533 C C . GLN A 1 189 ? -21.167 1.119 -7.096 1.00 91.06 189 GLN A C 1
ATOM 1535 O O . GLN A 1 189 ? -19.956 1.342 -7.150 1.00 91.06 189 GLN A O 1
ATOM 1540 N N . THR A 1 190 ? -21.921 1.503 -6.070 1.00 91.50 190 THR A N 1
ATOM 1541 C CA . THR A 1 190 ? -21.422 2.182 -4.858 1.00 91.50 190 THR A CA 1
ATOM 1542 C C . THR A 1 190 ? -21.298 1.249 -3.653 1.00 91.50 190 THR A C 1
ATOM 1544 O O . THR A 1 190 ? -20.591 1.576 -2.690 1.00 91.50 190 THR A O 1
ATOM 1547 N N . ASP A 1 191 ? -21.935 0.081 -3.737 1.00 90.75 191 ASP A N 1
ATOM 1548 C CA . ASP A 1 191 ? -21.931 -0.942 -2.704 1.00 90.75 191 ASP A CA 1
ATOM 1549 C C . ASP A 1 191 ? -20.850 -1.993 -2.987 1.00 90.75 191 ASP A C 1
ATOM 1551 O O . ASP A 1 191 ? -20.961 -2.832 -3.886 1.00 90.75 191 ASP A O 1
ATOM 1555 N N . ILE A 1 192 ? -19.750 -1.872 -2.248 1.00 95.75 192 ILE A N 1
ATOM 1556 C CA . ILE A 1 192 ? -18.702 -2.886 -2.140 1.00 95.75 192 ILE A CA 1
ATOM 1557 C C . ILE A 1 192 ? -18.398 -3.081 -0.651 1.00 95.75 192 ILE A C 1
ATOM 1559 O O . ILE A 1 192 ? -18.445 -2.090 0.084 1.00 95.75 192 ILE A O 1
ATOM 1563 N N . PRO A 1 193 ? -18.014 -4.278 -0.183 1.00 96.69 193 PRO A N 1
ATOM 1564 C CA . PRO A 1 193 ? -17.766 -4.517 1.243 1.00 96.69 193 PRO A CA 1
ATOM 1565 C C . PRO A 1 193 ? -16.660 -3.630 1.834 1.00 96.69 193 PRO A C 1
ATOM 1567 O O . PRO A 1 193 ? -16.814 -3.046 2.910 1.00 96.69 193 PRO A O 1
ATOM 1570 N N . TYR A 1 194 ? -15.554 -3.480 1.106 1.00 97.56 194 TYR A N 1
ATOM 1571 C CA . TYR A 1 194 ? -14.402 -2.673 1.498 1.00 97.56 194 TYR A CA 1
ATOM 1572 C C . TYR A 1 194 ? -13.569 -2.269 0.280 1.00 97.56 194 TYR A C 1
ATOM 1574 O O . TYR A 1 194 ? -13.646 -2.889 -0.778 1.00 97.56 194 TYR A O 1
ATOM 1582 N N . MET A 1 195 ? -12.728 -1.249 0.453 1.00 97.94 195 MET A N 1
ATOM 1583 C CA . MET A 1 195 ? -11.573 -1.026 -0.416 1.00 97.94 195 MET A CA 1
ATOM 1584 C C . MET A 1 195 ? -10.333 -1.611 0.256 1.00 97.94 195 MET A C 1
ATOM 1586 O O . MET A 1 195 ? -10.135 -1.402 1.451 1.00 97.94 195 MET A O 1
ATOM 1590 N N . LEU A 1 196 ? -9.483 -2.287 -0.515 1.00 97.19 196 LEU A N 1
ATOM 1591 C CA . LEU A 1 196 ? -8.194 -2.795 -0.057 1.00 97.19 196 LEU A CA 1
ATOM 1592 C C . LEU A 1 196 ? -7.063 -2.172 -0.872 1.00 97.19 196 LEU A C 1
ATOM 1594 O O . LEU A 1 196 ? -7.164 -2.021 -2.090 1.00 97.19 196 LEU A O 1
ATOM 1598 N N . LYS A 1 197 ? -5.963 -1.845 -0.194 1.00 97.88 1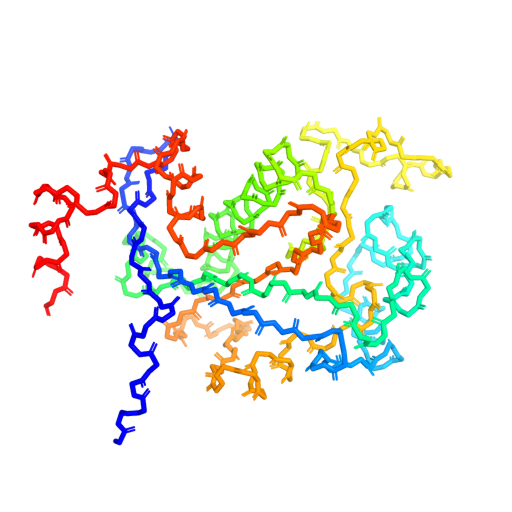97 LYS A N 1
ATOM 1599 C CA . LYS A 1 197 ? -4.678 -1.528 -0.827 1.00 97.88 197 LYS A CA 1
ATOM 1600 C C . LYS A 1 197 ? -3.542 -2.249 -0.119 1.00 97.88 197 LYS A C 1
ATOM 1602 O O . LYS A 1 197 ? -3.652 -2.556 1.065 1.00 97.88 197 LYS A O 1
ATOM 1607 N N . CYS A 1 198 ?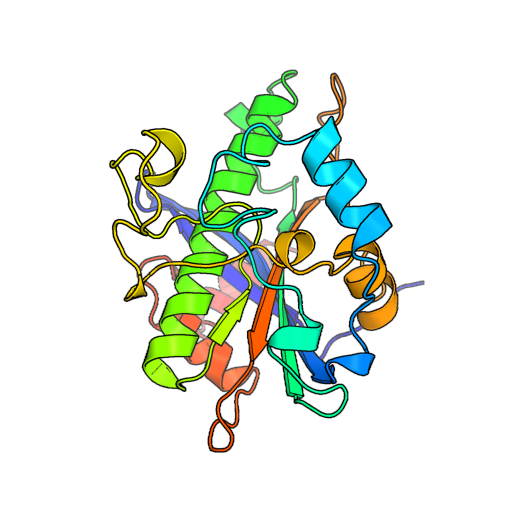 -2.439 -2.476 -0.824 1.00 97.75 198 CYS A N 1
ATOM 1608 C CA . CYS A 1 198 ? -1.245 -3.080 -0.249 1.00 97.75 198 CYS A CA 1
ATOM 1609 C C . CYS A 1 198 ? 0.049 -2.475 -0.796 1.00 97.75 198 CYS A C 1
ATOM 1611 O O . CYS A 1 198 ? 0.075 -1.870 -1.867 1.00 97.75 198 CYS A O 1
ATOM 1613 N N . ILE A 1 199 ? 1.123 -2.654 -0.037 1.00 98.50 199 ILE A N 1
ATOM 1614 C CA . ILE A 1 199 ? 2.503 -2.394 -0.441 1.00 98.50 199 ILE A CA 1
ATOM 1615 C C . ILE A 1 199 ? 3.320 -3.672 -0.265 1.00 98.50 199 ILE A C 1
ATOM 1617 O O . ILE A 1 199 ? 2.994 -4.516 0.573 1.00 98.50 199 ILE A O 1
ATOM 1621 N N . ALA A 1 200 ? 4.409 -3.781 -1.018 1.00 98.31 200 ALA A N 1
ATOM 1622 C CA . ALA A 1 200 ? 5.419 -4.813 -0.819 1.00 98.31 200 ALA A CA 1
ATOM 1623 C C . ALA A 1 200 ? 6.691 -4.157 -0.288 1.00 98.31 200 ALA A C 1
ATOM 1625 O O . ALA A 1 200 ? 7.267 -3.302 -0.960 1.00 98.31 200 ALA A O 1
ATOM 1626 N N . TYR A 1 201 ? 7.106 -4.527 0.920 1.00 98.00 201 TYR A N 1
ATOM 1627 C CA . TYR A 1 201 ? 8.331 -4.043 1.546 1.00 98.00 201 TYR A CA 1
ATOM 1628 C C . TYR A 1 201 ? 9.422 -5.113 1.481 1.00 98.00 201 TYR A C 1
ATOM 1630 O O . TYR A 1 201 ? 9.219 -6.250 1.896 1.00 98.00 201 TYR A O 1
ATOM 1638 N N . PHE A 1 202 ? 10.583 -4.726 0.971 1.00 96.94 202 PHE A N 1
ATOM 1639 C CA . PHE A 1 202 ? 11.759 -5.559 0.772 1.00 96.94 202 PHE A CA 1
ATOM 1640 C C . PHE A 1 202 ? 12.813 -5.111 1.792 1.00 96.94 202 PHE A C 1
ATOM 1642 O O . PHE A 1 202 ? 13.431 -4.054 1.596 1.00 96.94 202 PHE A O 1
ATOM 1649 N N . PRO A 1 203 ? 12.960 -5.839 2.914 1.00 93.50 203 PRO A N 1
ATOM 1650 C CA . PRO A 1 203 ? 13.878 -5.476 3.985 1.00 93.50 203 PRO A CA 1
ATOM 1651 C C . PRO A 1 203 ? 15.334 -5.529 3.509 1.00 93.50 203 PRO A C 1
ATOM 1653 O O . PRO A 1 203 ? 15.673 -6.302 2.614 1.00 93.50 203 PRO A O 1
ATOM 1656 N N . SER A 1 204 ? 16.211 -4.732 4.126 1.00 90.00 204 SER A N 1
ATOM 1657 C CA . SER A 1 204 ? 17.653 -4.988 4.029 1.00 90.00 204 SER A CA 1
ATOM 1658 C C . SER A 1 204 ? 18.002 -6.296 4.756 1.00 90.00 204 SER A C 1
ATOM 1660 O O . SER A 1 204 ? 17.232 -6.769 5.593 1.00 90.00 204 SER A O 1
ATOM 1662 N N . ILE A 1 205 ? 19.167 -6.883 4.467 1.00 79.81 205 ILE A N 1
ATOM 1663 C CA . ILE A 1 205 ? 19.613 -8.167 5.051 1.00 79.81 205 ILE A CA 1
ATOM 1664 C C . ILE A 1 205 ? 19.562 -8.158 6.592 1.00 79.81 205 ILE A C 1
ATOM 1666 O O . ILE A 1 205 ? 19.257 -9.175 7.208 1.00 79.81 205 ILE A O 1
ATOM 1670 N N . ASN A 1 206 ? 19.786 -6.998 7.213 1.00 75.38 206 ASN A N 1
ATOM 1671 C CA . ASN A 1 206 ? 19.814 -6.838 8.669 1.00 75.38 206 ASN A CA 1
ATOM 1672 C C . ASN A 1 206 ? 18.440 -6.496 9.280 1.00 75.38 206 ASN A C 1
ATOM 1674 O O . ASN A 1 206 ? 18.309 -6.365 10.498 1.00 75.38 206 ASN A O 1
ATOM 1678 N N . SER A 1 207 ? 17.403 -6.324 8.458 1.00 80.75 207 SER A N 1
ATOM 1679 C CA . SER A 1 207 ? 16.079 -5.907 8.909 1.00 80.75 207 SER A CA 1
ATOM 1680 C C . SER A 1 207 ? 15.193 -7.103 9.246 1.00 80.75 207 SER A C 1
ATOM 1682 O O . SER A 1 207 ? 14.785 -7.887 8.391 1.00 80.75 207 SER A O 1
ATOM 1684 N N . ASN A 1 208 ? 14.833 -7.206 10.526 1.00 84.56 208 ASN A N 1
ATOM 1685 C CA . ASN A 1 208 ? 13.853 -8.172 11.010 1.00 84.56 208 ASN A CA 1
ATOM 1686 C C . ASN A 1 208 ? 12.529 -7.466 11.327 1.00 84.56 208 ASN A C 1
ATOM 1688 O O . ASN A 1 208 ? 12.249 -7.180 12.495 1.00 84.56 208 ASN A O 1
ATOM 1692 N N . LEU A 1 209 ? 11.757 -7.105 10.298 1.00 92.19 209 LEU A N 1
ATOM 1693 C CA . LEU A 1 209 ? 10.398 -6.585 10.479 1.00 92.19 209 LEU A CA 1
ATOM 1694 C C . LEU A 1 209 ? 9.509 -7.655 11.138 1.00 92.19 209 LEU A C 1
ATOM 1696 O O . LEU A 1 209 ? 9.634 -8.839 10.855 1.00 92.19 209 LEU A O 1
ATOM 1700 N N . THR A 1 210 ? 8.607 -7.229 12.016 1.00 93.31 210 THR A N 1
ATOM 1701 C CA . THR A 1 210 ? 7.587 -8.067 12.663 1.00 93.31 210 THR A CA 1
ATOM 1702 C C . THR A 1 210 ? 6.270 -7.293 12.733 1.00 93.31 210 THR A C 1
ATOM 1704 O O . THR A 1 210 ? 6.253 -6.081 12.487 1.00 93.31 210 THR A O 1
ATOM 1707 N N . LYS A 1 211 ? 5.172 -7.968 13.102 1.00 94.25 211 LYS A N 1
ATOM 1708 C CA . LYS A 1 211 ? 3.883 -7.315 13.383 1.00 94.25 211 LYS A CA 1
ATOM 1709 C C . LYS A 1 211 ? 4.044 -6.205 14.426 1.00 94.25 211 LYS A C 1
ATOM 1711 O O . LYS A 1 211 ? 3.674 -5.072 14.146 1.00 94.25 211 LYS A O 1
ATOM 1716 N N . ASP A 1 212 ? 4.701 -6.486 15.548 1.00 94.19 212 ASP A N 1
ATOM 1717 C CA . ASP A 1 212 ? 4.895 -5.510 16.633 1.00 94.19 212 ASP A CA 1
ATOM 1718 C C . ASP A 1 212 ? 5.719 -4.296 16.196 1.00 94.19 212 ASP A C 1
ATOM 1720 O O . ASP A 1 212 ? 5.433 -3.160 16.564 1.00 94.19 212 ASP A O 1
ATOM 1724 N N . LYS A 1 213 ? 6.724 -4.505 15.338 1.00 95.31 213 LYS A N 1
ATOM 1725 C CA . LYS A 1 213 ? 7.509 -3.403 14.767 1.00 95.31 213 LYS A CA 1
ATOM 1726 C C . LYS A 1 213 ? 6.691 -2.540 13.807 1.00 95.31 213 LYS A C 1
ATOM 1728 O O . LYS A 1 213 ? 6.881 -1.322 13.790 1.00 95.31 213 LYS A O 1
ATOM 1733 N N . LEU A 1 214 ? 5.793 -3.144 13.025 1.00 96.75 214 LEU A N 1
ATOM 1734 C CA . LEU A 1 214 ? 4.833 -2.399 12.209 1.00 96.75 214 LEU A CA 1
ATOM 1735 C C . LEU A 1 214 ? 3.844 -1.628 13.096 1.00 96.75 214 LEU A C 1
ATOM 1737 O O . LEU A 1 214 ? 3.609 -0.449 12.842 1.00 96.75 214 LEU A O 1
ATOM 1741 N N . VAL A 1 215 ? 3.325 -2.253 14.155 1.00 97.25 215 VAL A N 1
ATOM 1742 C CA . VAL A 1 215 ? 2.467 -1.602 15.158 1.00 97.25 215 VAL A CA 1
ATOM 1743 C C . VAL A 1 215 ? 3.179 -0.399 15.778 1.00 97.25 215 VAL A C 1
ATOM 1745 O O . VAL A 1 215 ? 2.626 0.694 15.782 1.00 97.25 215 VAL A O 1
ATOM 1748 N N . GLY A 1 216 ? 4.445 -0.537 16.180 1.00 97.06 216 GLY A N 1
ATOM 1749 C CA . GLY A 1 216 ? 5.239 0.577 16.702 1.00 97.06 216 GLY A CA 1
ATOM 1750 C C . GLY A 1 216 ? 5.445 1.715 15.691 1.00 97.06 216 GLY A C 1
ATOM 1751 O O . GLY A 1 216 ? 5.472 2.883 16.074 1.00 97.06 216 GLY A O 1
ATOM 1752 N N . ILE A 1 217 ? 5.554 1.413 14.389 1.00 97.25 217 ILE A N 1
ATOM 1753 C CA . ILE A 1 217 ? 5.537 2.448 13.341 1.00 97.25 217 ILE A CA 1
ATOM 1754 C C . ILE A 1 217 ? 4.181 3.152 13.305 1.00 97.25 217 ILE A C 1
ATOM 1756 O O . ILE A 1 217 ? 4.146 4.380 13.307 1.00 97.25 217 ILE A O 1
ATOM 1760 N N . LEU A 1 218 ? 3.082 2.400 13.281 1.00 98.12 218 LEU A N 1
ATOM 1761 C CA . LEU A 1 218 ? 1.730 2.952 13.201 1.00 98.12 218 LEU A CA 1
ATOM 1762 C C . LEU A 1 218 ? 1.383 3.811 14.423 1.00 98.12 218 LEU A C 1
ATOM 1764 O O . LEU A 1 218 ? 0.849 4.904 14.242 1.00 98.12 218 LEU A O 1
ATOM 1768 N N . ASN A 1 219 ? 1.777 3.383 15.625 1.00 98.06 219 ASN A N 1
ATOM 1769 C CA . ASN A 1 219 ? 1.617 4.141 16.868 1.00 98.06 219 ASN A CA 1
ATOM 1770 C C . ASN A 1 219 ? 2.381 5.474 16.840 1.00 98.06 219 ASN A C 1
ATOM 1772 O O . ASN A 1 219 ? 1.913 6.462 17.392 1.00 98.06 219 ASN A O 1
ATOM 1776 N N . SER A 1 220 ? 3.520 5.536 16.139 1.00 97.25 220 SER A N 1
ATOM 1777 C CA . SER A 1 220 ? 4.302 6.773 15.981 1.00 97.25 220 SER A CA 1
ATOM 1778 C C . SER A 1 220 ? 3.762 7.738 14.914 1.00 97.25 220 SER A C 1
ATOM 1780 O O . SER A 1 220 ? 4.270 8.851 14.764 1.00 97.25 220 SER A O 1
ATOM 1782 N N . MET A 1 221 ? 2.761 7.330 14.126 1.00 97.12 221 MET A N 1
ATOM 1783 C CA . MET A 1 221 ? 2.203 8.181 13.077 1.00 97.12 221 MET A CA 1
ATOM 1784 C C . MET A 1 221 ? 1.263 9.239 13.645 1.00 97.12 221 MET A C 1
ATOM 1786 O O . MET A 1 221 ? 0.416 8.947 14.479 1.00 97.12 221 MET A O 1
ATOM 1790 N N . LYS A 1 222 ? 1.305 10.450 13.076 1.00 95.75 222 LYS A N 1
ATOM 1791 C CA . LYS A 1 222 ? 0.374 11.546 13.415 1.00 95.75 222 LYS A CA 1
ATOM 1792 C C . LYS A 1 222 ? -1.102 11.192 13.220 1.00 95.75 222 LYS A C 1
ATOM 1794 O O . LYS A 1 222 ? -1.963 11.766 13.873 1.00 95.75 222 LYS A O 1
ATOM 1799 N N . SER A 1 223 ? -1.388 10.265 12.309 1.00 96.75 223 SER A N 1
ATOM 1800 C CA . SER A 1 223 ? -2.736 9.762 12.059 1.00 96.75 223 SER A CA 1
ATOM 1801 C C . SER A 1 223 ? -3.204 8.722 13.080 1.00 96.75 223 SER A C 1
ATOM 1803 O O . SER A 1 223 ? -4.314 8.227 12.935 1.00 96.75 223 SER A O 1
ATOM 1805 N N . CYS A 1 224 ? -2.390 8.346 14.070 1.00 97.69 224 CYS A N 1
ATOM 1806 C CA . CYS A 1 224 ? -2.799 7.412 15.113 1.00 97.69 224 CYS A CA 1
ATOM 1807 C C . CYS A 1 224 ? -3.705 8.135 16.117 1.00 97.69 224 CYS A C 1
ATOM 1809 O O . CYS A 1 224 ? -3.286 9.128 16.709 1.00 97.69 224 CYS A O 1
ATOM 1811 N N . HIS A 1 225 ? -4.948 7.672 16.286 1.00 97.31 225 HIS A N 1
ATOM 1812 C CA . HIS A 1 225 ? -5.862 8.251 17.278 1.00 97.31 225 HIS A CA 1
ATOM 1813 C C . HIS A 1 225 ? -5.622 7.704 18.688 1.00 97.31 225 HIS A C 1
ATOM 1815 O O . HIS A 1 225 ? -5.427 8.484 19.615 1.00 97.31 225 HIS A O 1
ATOM 1821 N N . TYR A 1 226 ? -5.598 6.377 18.831 1.00 97.12 226 TYR A N 1
ATOM 1822 C CA . TYR A 1 226 ? -5.230 5.681 20.065 1.00 97.12 226 TYR A CA 1
ATOM 1823 C C . TYR A 1 226 ? -4.122 4.684 19.773 1.00 97.12 226 TYR A C 1
ATOM 1825 O O . TYR A 1 226 ? -4.134 4.034 18.725 1.00 97.12 226 TYR A O 1
ATOM 1833 N N . GLU A 1 227 ? -3.187 4.568 20.712 1.00 97.31 227 GLU A N 1
ATOM 1834 C CA . GLU A 1 227 ? -2.113 3.592 20.632 1.00 97.31 227 GLU A CA 1
ATOM 1835 C C . GLU A 1 227 ? -2.699 2.176 20.555 1.00 97.31 227 GLU A C 1
ATOM 1837 O O . GLU A 1 227 ? -3.530 1.782 21.372 1.00 97.31 227 GLU A O 1
ATOM 1842 N N . ILE A 1 228 ? -2.279 1.402 19.554 1.00 96.06 228 ILE A N 1
ATOM 1843 C CA . ILE A 1 228 ? -2.724 0.019 19.386 1.00 96.06 228 ILE A CA 1
ATOM 1844 C C . ILE A 1 228 ? -2.327 -0.771 20.637 1.00 96.06 228 ILE A C 1
ATOM 1846 O O . ILE A 1 228 ? -1.143 -0.879 20.952 1.00 96.06 228 ILE A O 1
ATOM 1850 N N . GLY A 1 229 ? -3.326 -1.343 21.310 1.00 93.19 229 GLY A N 1
ATOM 1851 C CA . GLY A 1 229 ? -3.167 -2.081 22.565 1.00 93.19 229 GLY A CA 1
ATOM 1852 C C . GLY A 1 229 ? -3.453 -1.268 23.832 1.00 93.19 229 GLY A C 1
ATOM 1853 O O . GLY A 1 229 ? -3.496 -1.861 24.907 1.00 93.19 229 GLY A O 1
ATOM 1854 N N . SER A 1 230 ? -3.696 0.046 23.736 1.00 96.12 230 SER A N 1
ATOM 1855 C CA . SER A 1 230 ? -4.104 0.858 24.890 1.00 96.12 230 SER A CA 1
ATOM 1856 C C . SER A 1 230 ? -5.533 0.545 25.348 1.00 96.12 230 SER A C 1
ATOM 1858 O O . SER A 1 230 ? -6.336 -0.035 24.611 1.00 96.12 230 SER A O 1
ATOM 1860 N N . SER A 1 231 ? -5.878 0.974 26.564 1.00 96.06 231 SER A N 1
ATOM 1861 C CA . SER A 1 231 ? -7.226 0.795 27.119 1.00 96.06 231 SER A CA 1
ATOM 1862 C C . SER A 1 231 ? -8.318 1.470 26.277 1.00 96.06 231 SER A C 1
ATOM 1864 O O . SER A 1 231 ? -9.362 0.880 26.012 1.00 96.06 231 SER A O 1
ATOM 1866 N N . GLU A 1 232 ? -8.048 2.675 25.779 1.00 96.69 232 GLU A N 1
ATOM 1867 C CA . GLU A 1 232 ? -8.929 3.475 24.930 1.00 96.69 232 GLU A CA 1
ATOM 1868 C C . GLU A 1 232 ? -9.104 2.834 23.555 1.00 96.69 232 GLU A C 1
ATOM 1870 O O . GLU A 1 232 ? -10.210 2.807 23.016 1.00 96.69 232 GLU A O 1
ATOM 1875 N N . TYR A 1 233 ? -8.022 2.276 23.002 1.00 95.81 233 TYR A N 1
ATOM 1876 C CA . TYR A 1 233 ? -8.072 1.499 21.771 1.00 95.81 233 TYR A CA 1
ATOM 1877 C C . TYR A 1 233 ? -8.981 0.276 21.928 1.00 95.81 233 TYR A C 1
ATOM 1879 O O . TYR A 1 233 ? -9.874 0.078 21.107 1.00 95.81 233 TYR A O 1
ATOM 1887 N N . LEU A 1 234 ? -8.797 -0.513 22.992 1.00 94.12 234 LEU A N 1
ATOM 1888 C CA . LEU A 1 234 ? -9.609 -1.706 23.246 1.00 94.12 234 LEU A CA 1
ATOM 1889 C C . LEU A 1 234 ? -11.086 -1.349 23.452 1.00 94.12 234 LEU A C 1
ATOM 1891 O O . LEU A 1 234 ? -11.951 -1.951 22.819 1.00 94.12 234 LEU A O 1
ATOM 1895 N N . HIS A 1 235 ? -11.365 -0.307 24.240 1.00 94.88 235 HIS A N 1
ATOM 1896 C CA . HIS A 1 235 ? -12.723 0.188 24.446 1.00 94.88 235 HIS A CA 1
ATOM 1897 C C . HIS A 1 235 ? -13.382 0.639 23.133 1.00 94.88 235 HIS A C 1
ATOM 1899 O O . HIS A 1 235 ? -14.538 0.308 22.865 1.00 94.88 235 HIS A O 1
ATOM 1905 N N . PHE A 1 236 ? -12.641 1.344 22.271 1.00 93.19 236 PHE A N 1
ATOM 1906 C CA . PHE A 1 236 ? -13.145 1.730 20.956 1.00 93.19 236 PHE A CA 1
ATOM 1907 C C . PHE A 1 236 ? -13.455 0.503 20.091 1.00 93.19 236 PHE A C 1
ATOM 1909 O O . PHE A 1 236 ? -14.493 0.471 19.434 1.00 93.19 236 PHE A O 1
ATOM 1916 N N . LEU A 1 237 ? -12.595 -0.519 20.082 1.00 90.44 237 LEU A N 1
ATOM 1917 C CA . LEU A 1 237 ? -12.847 -1.730 19.296 1.00 90.44 237 LEU A CA 1
ATOM 1918 C C . LEU A 1 237 ? -14.088 -2.493 19.748 1.00 90.44 237 LEU A C 1
ATOM 1920 O O . LEU A 1 237 ? -14.797 -3.035 18.901 1.00 90.44 237 LEU A O 1
ATOM 1924 N N . ASP A 1 238 ? -14.377 -2.513 21.046 1.00 91.25 238 ASP A N 1
ATOM 1925 C CA . ASP A 1 238 ? -15.603 -3.128 21.548 1.00 91.25 238 ASP A CA 1
ATOM 1926 C C . ASP A 1 238 ? -16.858 -2.397 21.056 1.00 91.25 238 ASP A C 1
ATOM 1928 O O . ASP A 1 238 ? -17.871 -3.045 20.812 1.00 91.25 238 ASP A O 1
ATOM 1932 N N . SER A 1 239 ? -16.770 -1.088 20.791 1.00 89.50 239 SER A N 1
ATOM 1933 C CA . SER A 1 239 ? -17.865 -0.315 20.184 1.00 89.50 239 SER A CA 1
ATOM 1934 C C . SER A 1 239 ? -18.072 -0.565 18.680 1.00 89.50 239 SER A C 1
ATOM 1936 O O . SER A 1 239 ? -19.075 -0.127 18.120 1.00 89.50 239 SER A O 1
ATOM 1938 N N . LEU A 1 240 ? -17.135 -1.247 18.004 1.00 83.44 240 LEU A N 1
ATOM 1939 C CA . LEU A 1 240 ? -17.247 -1.589 16.576 1.00 83.44 240 LEU A CA 1
ATOM 1940 C C . LEU A 1 240 ? -17.999 -2.905 16.312 1.00 83.44 240 LEU A C 1
ATOM 1942 O O . LEU A 1 240 ? -18.280 -3.206 15.141 1.00 83.44 240 LEU A O 1
ATOM 1946 N N . LYS A 1 241 ? -18.235 -3.700 17.364 1.00 72.50 241 LYS A N 1
ATOM 1947 C CA . LYS A 1 241 ? -18.958 -4.979 17.329 1.00 72.50 241 LYS A CA 1
ATOM 1948 C C . LYS A 1 241 ? -20.462 -4.742 17.256 1.00 72.50 241 LYS A C 1
ATOM 1950 O O . LYS A 1 241 ? -21.090 -5.446 16.435 1.00 72.50 241 LYS A O 1
#

Sequence (241 aa):
MRYYMEDSTFWYLYKSEASGIVYPLEFGIKKLKVSDLCYEPDVVWSWCEKGCKNFNNAGGCPPASPLLKTLYSDSDTVWLIYCLFWSKYKHEKVAKSNNSAIHWKFQDAILARLLVNVGYALRTKFEGNFLSTGYCMGCPGKKCNYKLGHKFCRNPQKRTYSMEATGINVVETLKKTTGIEMFWYKKGQTDIPYMLKCIAYFPSINSNLTKDKLVGILNSMKSCHYEIGSSEYLHFLDSLK